Protein AF-A0A941QR86-F1 (afdb_monomer)

Foldseek 3Di:
DPPPPVVVVVVVVVVVVVVPPDDPVCPPADPVNVVVVVVVVVVVVVVVVVLVVQCVVCLQVLPVVSNVVSAQPVAPDPVLVVVSVVVNVLDDPDGFPDKDWWFWDWDFDDAPPDPTWTWTWTWIWGHHDPQGTWIWTWTATPVRDIDTDTDSPDVLQLVQLDDDDPVPDDPLVVVLVVLQVVQLVLLVVLVVCLVVFPDDPVVSVVLNCLQQWFPFKWKAFRRVRDIDTPPQDWDQGPNDIDGDHTDRDGSQWDWDARTPRGHIIIMGGHRVSSVVSVVCVVVCVPPRPCPDPPPPPPPPDDDDD

pLDDT: mean 73.36, std 18.79, range [30.12, 97.19]

Nearest PDB structures (foldseek):
  6kac-assembly1_p  TM=3.544E-01  e=4.584E+00  Chlamydomonas reinhardtii

Mean predicted aligned error: 12.85 Å

Radius of gyration: 28.39 Å; Cα contacts (8 Å, |Δi|>4): 400; chains: 1; bounding box: 83×49×78 Å

Sequence (305 aa):
MRFQAFFVISLAVLLSACSAKLNPYERGLTTEQIEIRAQARFEDHHRERDFVQGVLGSVRAQDRETLIRFLAPSLVSPTIQRDFDTFFSNFPSRAPETIDIVGYQTNLEQQSGRADRLTLQVEYVFNYEGYGPVYLTMTGVADGAASLRAINLNSSLLDAAQWQPQSQLGTTRQIVRGLAIASPLLLLIALAVWVSRARQLRRRLIWLVVILATSPTFAFNWASRDFNILAPTLESIDGVWHFDLVQWVPFGLQLAKSGDYAPWIITIGLPLGALWFLIKLASGSIELRTTPLALPAANADETAD

Secondary structure (DSSP, 8-state):
--SSHHHHHHHHHHHHHHTT---TTSTT--HHHHHHHHHHHHHHHHHHHHHHHHHHHHHHTT-HHHHHHHS-GGG--HHHHHHHHHHHHTS-SSPPSEEEEEEEEEEEE--TTS--EEEEEEEEEEEETTTEEEEEEEEE-TTT--EEEEE---THHHHHHS---GGG--HHHHHHHHHHHHHHHHHHHHHHHHHHH---HHHHHHHHHHHH---SEEEEETTT--EEEEESEEEEETTEEEEE-----GGGEEEE-SSTTSPPEEEEE--HHHHHHHHHHHTT-S-------------------

Solvent-accessible surface area (backbone atoms only — not comparable to full-atom values): 17396 Å² total; per-residue (Å²): 145,82,75,68,69,67,60,56,55,54,50,52,52,49,50,58,54,62,75,65,63,66,58,88,83,53,82,79,56,51,74,66,55,52,48,51,51,51,48,49,49,56,55,43,53,54,54,48,50,52,50,50,52,51,45,50,51,20,61,74,67,65,34,59,70,61,42,55,71,75,40,40,75,89,50,77,38,80,62,53,53,52,49,47,55,57,48,56,71,72,50,71,95,63,82,60,80,47,79,45,83,44,35,73,48,76,45,76,45,78,46,91,97,53,74,62,35,40,31,42,34,44,33,35,34,37,35,34,98,92,70,42,46,38,36,42,38,40,34,37,28,62,89,42,54,48,50,79,46,71,46,79,43,57,59,64,54,58,60,35,30,44,92,68,60,77,94,74,50,54,71,69,58,50,51,53,52,49,46,55,52,49,23,32,50,46,38,51,52,37,48,53,53,45,68,76,48,61,83,56,70,75,64,44,53,55,51,48,52,37,33,66,40,16,42,52,22,35,38,33,35,58,46,84,64,47,77,44,77,68,13,66,41,79,48,73,59,96,86,43,80,46,74,42,60,67,53,93,35,68,62,16,43,43,81,45,60,85,33,87,72,42,42,40,33,44,32,36,15,38,37,48,32,14,53,49,50,50,50,39,45,75,69,54,76,52,79,63,79,75,69,70,82,75,68,73,73,73,78,86,77,87,85,88,128

Structure (mmCIF, N/CA/C/O backbone):
data_AF-A0A941QR86-F1
#
_entry.id   AF-A0A941QR86-F1
#
loop_
_atom_site.group_PDB
_atom_site.id
_atom_site.type_symbol
_atom_site.label_atom_id
_atom_site.label_alt_id
_atom_site.label_comp_id
_atom_site.label_asym_id
_atom_site.label_entity_id
_atom_site.label_seq_id
_atom_site.pdbx_PDB_ins_code
_atom_site.Cartn_x
_atom_site.Cartn_y
_atom_site.Cartn_z
_atom_site.occupancy
_atom_site.B_iso_or_equiv
_atom_site.auth_seq_id
_atom_site.auth_comp_id
_atom_site.auth_asym_id
_atom_site.auth_atom_id
_atom_site.pdbx_PDB_model_num
ATOM 1 N N . MET A 1 1 ? -42.259 -11.291 13.361 1.00 39.84 1 MET A N 1
ATOM 2 C CA . MET A 1 1 ? -41.747 -11.299 11.969 1.00 39.84 1 MET A CA 1
ATOM 3 C C . MET A 1 1 ? -41.967 -9.939 11.284 1.00 39.84 1 MET A C 1
ATOM 5 O O . MET A 1 1 ? -42.867 -9.816 10.470 1.00 39.84 1 MET A O 1
ATOM 9 N N . ARG A 1 2 ? -41.196 -8.889 11.624 1.00 34.16 2 ARG A N 1
ATOM 10 C CA . ARG A 1 2 ? -41.260 -7.557 10.960 1.00 34.16 2 ARG A CA 1
ATOM 11 C C . ARG A 1 2 ? -39.908 -6.807 10.936 1.00 34.16 2 ARG A C 1
ATOM 13 O O . ARG A 1 2 ? -39.882 -5.588 10.863 1.00 34.16 2 ARG A O 1
ATOM 20 N N . PHE A 1 3 ? -38.780 -7.523 10.987 1.00 30.12 3 PHE A N 1
ATOM 21 C CA . PHE A 1 3 ? -37.436 -6.911 11.001 1.00 30.12 3 PHE A CA 1
ATOM 22 C C . PHE A 1 3 ? -36.609 -7.128 9.720 1.00 30.12 3 PHE A C 1
ATOM 24 O O . PHE A 1 3 ? -35.540 -6.545 9.593 1.00 30.12 3 PHE A O 1
ATOM 31 N N . GLN A 1 4 ? -37.105 -7.892 8.737 1.00 31.67 4 GLN A N 1
ATOM 32 C CA . GLN A 1 4 ? -36.390 -8.115 7.467 1.00 31.67 4 GLN A CA 1
ATOM 33 C C . GLN A 1 4 ? -36.736 -7.111 6.352 1.00 31.67 4 GLN A C 1
ATOM 35 O O . GLN A 1 4 ? -35.971 -6.978 5.404 1.00 31.67 4 GLN A O 1
ATOM 40 N N . ALA A 1 5 ? -37.822 -6.339 6.472 1.00 31.34 5 ALA A N 1
ATOM 41 C CA . ALA A 1 5 ? -38.238 -5.413 5.410 1.00 31.34 5 ALA A CA 1
ATOM 42 C C . ALA A 1 5 ? -37.437 -4.092 5.373 1.00 31.34 5 ALA A C 1
ATOM 44 O O . ALA A 1 5 ? -37.292 -3.496 4.311 1.00 31.34 5 ALA A O 1
ATOM 45 N N . PHE A 1 6 ? -36.858 -3.648 6.496 1.00 32.03 6 PHE A N 1
ATOM 46 C CA . PHE A 1 6 ? -36.092 -2.390 6.539 1.00 32.03 6 PHE A CA 1
ATOM 47 C C . PHE A 1 6 ? -34.655 -2.516 6.011 1.00 32.03 6 PHE A C 1
ATOM 49 O O . PHE A 1 6 ? -34.072 -1.521 5.588 1.00 32.03 6 PHE A O 1
ATOM 56 N N . PHE A 1 7 ? -34.083 -3.723 5.987 1.00 32.53 7 PHE A N 1
ATOM 57 C CA . PHE A 1 7 ? -32.700 -3.919 5.536 1.00 32.53 7 PHE A CA 1
ATOM 58 C C . PHE A 1 7 ? -32.586 -4.022 4.005 1.00 32.53 7 PHE A C 1
ATOM 60 O O . PHE A 1 7 ? -31.595 -3.585 3.427 1.00 32.53 7 PHE A O 1
ATOM 67 N N . VAL A 1 8 ? -33.631 -4.519 3.333 1.00 33.09 8 VAL A N 1
ATOM 68 C CA . VAL A 1 8 ? -33.650 -4.677 1.868 1.00 33.09 8 VAL A CA 1
ATOM 69 C C . VAL A 1 8 ? -33.905 -3.343 1.153 1.00 33.09 8 VAL A C 1
ATOM 71 O O . VAL A 1 8 ? -33.313 -3.086 0.108 1.00 33.09 8 VAL A O 1
ATOM 74 N N . ILE A 1 9 ? -34.694 -2.440 1.748 1.00 34.75 9 ILE A N 1
ATOM 75 C CA . ILE A 1 9 ? -34.964 -1.117 1.158 1.00 34.75 9 ILE A CA 1
ATOM 76 C C . ILE A 1 9 ? -33.735 -0.196 1.273 1.00 34.75 9 ILE A C 1
ATOM 78 O O . ILE A 1 9 ? -33.413 0.509 0.320 1.00 34.75 9 ILE A O 1
ATOM 82 N N . SER A 1 10 ? -32.967 -0.265 2.367 1.00 36.28 10 SER A N 1
ATOM 83 C CA . SER A 1 10 ? -31.721 0.511 2.496 1.00 36.28 10 SER A CA 1
ATOM 84 C C . SER A 1 10 ? -30.604 0.022 1.568 1.00 36.28 10 SER A C 1
ATOM 86 O O . SER A 1 10 ? -29.832 0.844 1.082 1.00 36.28 10 SER A O 1
ATOM 88 N N . LEU A 1 11 ? -30.530 -1.280 1.261 1.00 31.64 11 LEU A N 1
ATOM 89 C CA . LEU A 1 11 ? -29.524 -1.814 0.336 1.00 31.64 11 LEU A CA 1
ATOM 90 C C . LEU A 1 11 ? -29.866 -1.509 -1.133 1.00 31.64 11 LEU A C 1
ATOM 92 O O . LEU A 1 11 ? -28.967 -1.207 -1.911 1.00 31.64 11 LEU A O 1
ATOM 96 N N . ALA A 1 12 ? -31.153 -1.492 -1.499 1.00 33.09 12 ALA A N 1
ATOM 97 C CA . ALA A 1 12 ? -31.599 -1.076 -2.830 1.00 33.09 12 ALA A CA 1
ATOM 98 C C . ALA A 1 12 ? -31.405 0.435 -3.069 1.00 33.09 12 ALA A C 1
ATOM 100 O O . ALA A 1 12 ? -31.008 0.835 -4.161 1.00 33.09 12 ALA A O 1
ATOM 101 N N . VAL A 1 13 ? -31.587 1.277 -2.042 1.00 39.38 13 VAL A N 1
ATOM 102 C CA . VAL A 1 13 ? -31.279 2.718 -2.120 1.00 39.38 13 VAL A CA 1
ATOM 103 C C . VAL A 1 13 ? -29.763 2.970 -2.148 1.00 39.38 13 VAL A C 1
ATOM 105 O O . VAL A 1 13 ? -29.315 3.853 -2.874 1.00 39.38 13 VAL A O 1
ATOM 108 N N . LEU A 1 14 ? -28.948 2.160 -1.457 1.00 34.47 14 LEU A N 1
ATOM 109 C CA . LEU A 1 14 ? -27.481 2.236 -1.550 1.00 34.47 14 LEU A CA 1
ATOM 110 C C . LEU A 1 14 ? -26.929 1.727 -2.892 1.00 34.47 14 LEU A C 1
ATOM 112 O O . LEU A 1 14 ? -25.985 2.317 -3.410 1.00 34.47 14 LEU A O 1
ATOM 116 N N . LEU A 1 15 ? -27.525 0.692 -3.490 1.00 33.28 15 LEU A N 1
ATOM 117 C CA . LEU A 1 15 ? -27.135 0.193 -4.815 1.00 33.28 15 LEU A CA 1
ATOM 118 C C . LEU A 1 15 ? -27.627 1.118 -5.941 1.00 33.28 15 LEU A C 1
ATOM 120 O O . LEU A 1 15 ? -26.880 1.377 -6.882 1.00 33.28 15 LEU A O 1
ATOM 124 N N . SER A 1 16 ? -28.807 1.731 -5.792 1.00 31.23 16 SER A N 1
ATOM 125 C CA . SER A 1 16 ? -29.275 2.789 -6.698 1.00 31.23 16 SER A CA 1
ATOM 126 C C . SER A 1 16 ? -28.465 4.088 -6.558 1.00 31.23 16 SER A C 1
ATOM 128 O O . SER A 1 16 ? -28.351 4.832 -7.528 1.00 31.23 16 SER A O 1
ATOM 130 N N . ALA A 1 17 ? -27.858 4.351 -5.393 1.00 34.03 17 ALA A N 1
ATOM 131 C CA . ALA A 1 17 ? -26.937 5.473 -5.185 1.00 34.03 17 ALA A CA 1
ATOM 132 C C . ALA A 1 17 ? -25.486 5.167 -5.614 1.00 34.03 17 ALA A C 1
ATOM 134 O O . ALA A 1 17 ? -24.740 6.094 -5.930 1.00 34.03 17 ALA A O 1
ATOM 135 N N . CYS A 1 18 ? -25.079 3.892 -5.673 1.00 31.17 18 CYS A N 1
ATOM 136 C CA . CYS A 1 18 ? -23.775 3.475 -6.209 1.00 31.17 18 CYS A CA 1
ATOM 137 C C . CYS A 1 18 ? -23.758 3.388 -7.742 1.00 31.17 18 CYS A C 1
ATOM 139 O O . CYS A 1 18 ? -22.723 3.648 -8.345 1.00 31.17 18 CYS A O 1
ATOM 141 N N . SER A 1 19 ? -24.902 3.139 -8.387 1.00 32.00 19 SER A N 1
ATOM 142 C CA . SER A 1 19 ? -25.038 3.218 -9.851 1.00 32.00 19 SER A CA 1
ATOM 143 C C . SER A 1 19 ? -25.048 4.659 -10.398 1.00 32.00 19 SER A C 1
ATOM 145 O O . SER A 1 19 ? -25.066 4.847 -11.611 1.00 32.00 19 SER A O 1
ATOM 147 N N . ALA A 1 20 ? -25.049 5.680 -9.531 1.00 34.25 20 ALA A N 1
ATOM 148 C CA . ALA A 1 20 ? -25.223 7.087 -9.910 1.00 34.25 20 ALA A CA 1
ATOM 149 C C . ALA A 1 20 ? -24.039 7.999 -9.533 1.00 34.25 20 ALA A C 1
ATOM 151 O O . ALA A 1 20 ? -24.167 9.224 -9.541 1.00 34.25 20 ALA A O 1
ATOM 152 N N . LYS A 1 21 ? -22.867 7.430 -9.230 1.00 37.59 21 LYS A N 1
ATOM 153 C CA . LYS A 1 21 ? -21.614 8.195 -9.137 1.00 37.59 21 LYS A CA 1
ATOM 154 C C . LYS A 1 21 ? -20.701 7.880 -10.316 1.00 37.59 21 LYS A C 1
ATOM 156 O O . LYS A 1 21 ? -19.573 7.436 -10.142 1.00 37.59 21 LYS A O 1
ATOM 161 N N . LEU A 1 22 ? -21.191 8.187 -11.517 1.00 41.22 22 LEU A N 1
ATOM 162 C CA . LEU A 1 22 ? -20.292 8.668 -12.563 1.00 41.22 22 LEU A CA 1
ATOM 163 C C . LEU A 1 22 ? -19.537 9.875 -11.991 1.00 41.22 22 LEU A C 1
ATOM 165 O O . LEU A 1 22 ? -20.114 10.692 -11.256 1.00 41.22 22 LEU A O 1
ATOM 169 N N . ASN A 1 23 ? -18.238 9.928 -12.274 1.00 39.78 23 ASN A N 1
ATOM 170 C CA . ASN A 1 23 ? -17.343 11.003 -11.865 1.00 39.78 23 ASN A CA 1
ATOM 171 C C . ASN A 1 23 ? -18.044 12.354 -12.147 1.00 39.78 23 ASN A C 1
ATOM 173 O O . ASN A 1 23 ? -18.647 12.483 -13.212 1.00 39.78 23 ASN A O 1
ATOM 177 N N . PRO A 1 24 ? -18.067 13.353 -11.240 1.00 45.06 24 PRO A N 1
ATOM 178 C CA . PRO A 1 24 ? -18.761 14.628 -11.475 1.00 45.06 24 PRO A CA 1
ATOM 179 C C . PRO A 1 24 ? -18.409 15.329 -12.804 1.00 45.06 24 PRO A C 1
ATOM 181 O O . PRO A 1 24 ? -19.196 16.150 -13.266 1.00 45.06 24 PRO A O 1
ATOM 184 N N . TYR A 1 25 ? -17.305 14.951 -13.455 1.00 42.16 25 TYR A N 1
ATOM 185 C CA . TYR A 1 25 ? -16.919 15.379 -14.803 1.00 42.16 25 TYR A CA 1
ATOM 186 C C . TYR A 1 25 ? -17.667 14.702 -15.971 1.00 42.16 25 TYR A C 1
ATOM 188 O O . TYR A 1 25 ? -17.627 15.210 -17.086 1.00 42.16 25 TYR A O 1
ATOM 196 N N . GLU A 1 26 ? -18.371 13.588 -15.760 1.00 40.22 26 GLU A N 1
ATOM 197 C CA . GLU A 1 26 ? -19.068 12.842 -16.825 1.00 40.22 26 GLU A CA 1
ATOM 198 C C . GLU A 1 26 ? -20.548 13.223 -16.972 1.00 40.22 26 GLU A C 1
ATOM 200 O O . GLU A 1 26 ? -21.198 12.811 -17.928 1.00 40.22 26 GLU A O 1
ATOM 205 N N . ARG A 1 27 ? -21.089 14.078 -16.089 1.00 47.47 27 ARG A N 1
ATOM 206 C CA . ARG A 1 27 ? -22.495 14.534 -16.160 1.00 47.47 27 ARG A CA 1
ATOM 207 C C . ARG A 1 27 ? -22.815 15.449 -17.349 1.00 47.47 27 ARG A C 1
ATOM 209 O O . ARG A 1 27 ? -23.975 15.807 -17.523 1.00 47.47 27 ARG A O 1
ATOM 216 N N . GLY A 1 28 ? -21.814 15.838 -18.137 1.00 46.62 28 GLY A N 1
ATOM 217 C CA . GLY A 1 28 ? -21.984 16.635 -19.354 1.00 46.62 28 GLY A CA 1
ATOM 218 C C . GLY A 1 28 ? -21.765 15.863 -20.654 1.00 46.62 28 GLY A C 1
ATOM 219 O O . GLY A 1 28 ? -21.889 16.463 -21.716 1.00 46.62 28 GLY A O 1
ATOM 220 N N . LEU A 1 29 ? -21.414 14.573 -20.590 1.00 38.66 29 LEU A N 1
ATOM 221 C CA . LEU A 1 29 ? -21.139 13.786 -21.789 1.00 38.66 29 LEU A CA 1
ATOM 222 C C . LEU A 1 29 ? -22.438 13.174 -22.314 1.00 38.66 29 LEU A C 1
ATOM 224 O O . LEU A 1 29 ? -23.180 12.535 -21.565 1.00 38.66 29 LEU A O 1
ATOM 228 N N . THR A 1 30 ? -22.726 13.370 -23.599 1.00 67.81 30 THR A N 1
ATOM 229 C CA . THR A 1 30 ? -23.854 12.689 -24.247 1.00 67.81 30 THR A CA 1
ATOM 230 C C . THR A 1 30 ? -23.591 11.181 -24.280 1.00 67.81 30 THR A C 1
ATOM 232 O O . THR A 1 30 ? -22.441 10.742 -24.264 1.00 67.81 30 THR A O 1
ATOM 235 N N . THR A 1 31 ? -24.644 10.361 -24.337 1.00 50.66 31 THR A N 1
ATOM 236 C CA . THR A 1 31 ? -24.521 8.894 -24.464 1.00 50.66 31 THR A CA 1
ATOM 237 C C . THR A 1 31 ? -23.599 8.499 -25.626 1.00 50.66 31 THR A C 1
ATOM 239 O O . THR A 1 31 ? -22.798 7.583 -25.486 1.00 50.66 31 THR A O 1
ATOM 242 N N . GLU A 1 32 ? -23.619 9.281 -26.706 1.00 42.41 32 GLU A N 1
ATOM 243 C CA . GLU A 1 32 ? -22.727 9.166 -27.862 1.00 42.41 32 GLU A CA 1
ATOM 244 C C . GLU A 1 32 ? -21.247 9.421 -27.512 1.00 42.41 32 GLU A C 1
ATOM 246 O O . GLU A 1 32 ? -20.371 8.694 -27.959 1.00 42.41 32 GLU A O 1
ATOM 251 N N . GLN A 1 33 ? -20.927 10.389 -26.648 1.00 41.97 33 GLN A N 1
ATOM 252 C CA . GLN A 1 33 ? -19.549 10.629 -26.192 1.00 41.97 33 GLN A CA 1
ATOM 253 C C . GLN A 1 33 ? -19.049 9.558 -25.213 1.00 41.97 33 GLN A C 1
ATOM 255 O O . GLN A 1 33 ? -17.849 9.278 -25.166 1.00 41.97 33 GLN A O 1
ATOM 260 N N . ILE A 1 34 ? -19.954 8.957 -24.434 1.00 45.19 34 ILE A N 1
ATOM 261 C CA . ILE A 1 34 ? -19.642 7.811 -23.571 1.00 45.19 34 ILE A CA 1
ATOM 262 C C . ILE A 1 34 ? -19.370 6.572 -24.433 1.00 45.19 34 ILE A C 1
ATOM 264 O O . ILE A 1 34 ? -18.381 5.884 -24.186 1.00 45.19 34 ILE A O 1
ATOM 268 N N . GLU A 1 35 ? -20.170 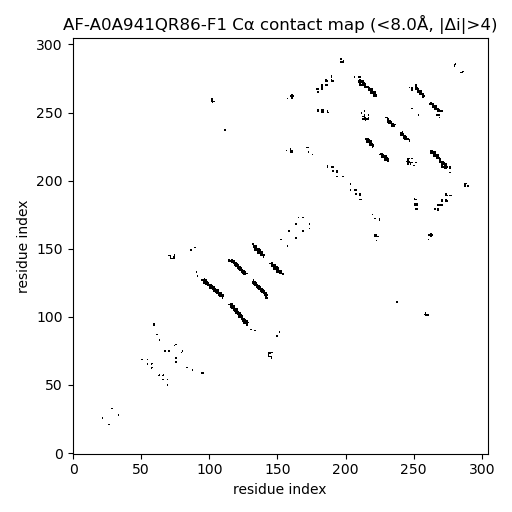6.327 -25.476 1.00 42.19 35 GLU A N 1
ATOM 269 C CA . GLU A 1 35 ? -19.925 5.259 -26.454 1.00 42.19 35 GLU A CA 1
ATOM 270 C C . GLU A 1 35 ? -18.641 5.490 -27.250 1.00 42.19 35 GLU A C 1
ATOM 272 O O . GLU A 1 35 ? -17.835 4.573 -27.321 1.00 42.19 35 GLU A O 1
ATOM 277 N N . ILE A 1 36 ? -18.364 6.706 -27.733 1.00 40.84 36 ILE A N 1
ATOM 278 C CA . ILE A 1 36 ? -17.104 7.036 -28.422 1.00 40.84 36 ILE A CA 1
ATOM 279 C C . ILE A 1 36 ? -15.900 6.844 -27.494 1.00 40.84 36 ILE A C 1
ATOM 281 O O . ILE A 1 36 ? -14.877 6.331 -27.933 1.00 40.84 36 ILE A O 1
ATOM 285 N N . ARG A 1 37 ? -15.989 7.186 -26.199 1.00 45.94 37 ARG A N 1
ATOM 286 C CA . ARG A 1 37 ? -14.909 6.901 -25.231 1.00 45.94 37 ARG A CA 1
ATOM 287 C C . ARG A 1 37 ? -14.776 5.418 -24.904 1.00 45.94 37 ARG A C 1
ATOM 289 O O . ARG A 1 37 ? -13.661 4.956 -24.677 1.00 45.94 37 ARG A O 1
ATOM 296 N N . ALA A 1 38 ? -15.879 4.678 -24.851 1.00 38.09 38 ALA A N 1
ATOM 297 C CA . ALA A 1 38 ? -15.862 3.238 -24.622 1.00 38.09 38 ALA A CA 1
ATOM 298 C C . ALA A 1 38 ? -15.323 2.482 -25.848 1.00 38.09 38 ALA A C 1
ATOM 300 O O . ALA A 1 38 ? -14.510 1.579 -25.679 1.00 38.09 38 ALA A O 1
ATOM 301 N N . GLN A 1 39 ? -15.694 2.888 -27.066 1.00 38.34 39 GLN A N 1
ATOM 302 C CA . GLN A 1 39 ? -15.144 2.387 -28.328 1.00 38.34 39 GLN A CA 1
ATOM 303 C C . GLN A 1 39 ? -13.688 2.800 -28.515 1.00 38.34 39 GLN A C 1
ATOM 305 O O . GLN A 1 39 ? -12.893 1.943 -28.870 1.00 38.34 39 GLN A O 1
ATOM 310 N N . ALA A 1 40 ? -13.307 4.041 -28.195 1.00 44.66 40 ALA A N 1
ATOM 311 C CA . ALA A 1 40 ? -11.907 4.461 -28.188 1.00 44.66 40 ALA A CA 1
ATOM 312 C C . ALA A 1 40 ? -11.093 3.623 -27.195 1.00 44.66 40 ALA A C 1
ATOM 314 O O . ALA A 1 40 ? -10.039 3.127 -27.561 1.00 44.66 40 ALA A O 1
ATOM 315 N N . ARG A 1 41 ? -11.622 3.345 -25.990 1.00 49.66 41 ARG A N 1
ATOM 316 C CA . ARG A 1 41 ? -10.996 2.384 -25.068 1.00 49.66 41 ARG A CA 1
ATOM 317 C C . ARG A 1 41 ? -10.887 0.995 -25.693 1.00 49.66 41 ARG A C 1
ATOM 319 O O . ARG A 1 41 ? -9.808 0.429 -25.651 1.00 49.66 41 ARG A O 1
ATOM 326 N N . PHE A 1 42 ? -11.950 0.432 -26.265 1.00 37.75 42 PHE A N 1
ATOM 327 C CA . PHE A 1 42 ? -11.916 -0.924 -26.834 1.00 37.75 42 PHE A CA 1
ATOM 328 C C . PHE A 1 42 ? -10.997 -1.053 -28.066 1.00 37.75 42 PHE A C 1
ATOM 330 O O . PHE A 1 42 ? -10.276 -2.045 -28.173 1.00 37.75 42 PHE A O 1
ATOM 337 N N . GLU A 1 43 ? -10.975 -0.066 -28.966 1.00 53.06 43 GLU A N 1
ATOM 338 C CA . GLU A 1 43 ? -10.016 0.008 -30.078 1.00 53.06 43 GLU A CA 1
ATOM 339 C C . GLU A 1 43 ? -8.583 0.204 -29.570 1.00 53.06 43 GLU A C 1
ATOM 341 O O . GLU A 1 43 ? -7.656 -0.427 -30.088 1.00 53.06 43 GLU A O 1
ATOM 346 N N . ASP A 1 44 ? -8.404 0.996 -28.510 1.00 60.28 44 ASP A N 1
ATOM 347 C CA . ASP A 1 44 ? -7.112 1.157 -27.851 1.00 60.28 44 ASP A CA 1
ATOM 348 C C . ASP A 1 44 ? -6.631 -0.157 -27.234 1.00 60.28 44 ASP A C 1
ATOM 350 O O . ASP A 1 44 ? -5.453 -0.449 -27.354 1.00 60.28 44 ASP A O 1
ATOM 354 N N . HIS A 1 45 ? -7.495 -1.019 -26.681 1.00 61.66 45 HIS A N 1
ATOM 355 C CA . HIS A 1 45 ? -7.044 -2.285 -26.073 1.00 61.66 45 HIS A CA 1
ATOM 356 C C . HIS A 1 45 ? -6.424 -3.252 -27.096 1.00 61.66 45 HIS A C 1
ATOM 358 O O . HIS A 1 45 ? -5.493 -3.990 -26.767 1.00 61.66 45 HIS A O 1
ATOM 364 N N . HIS A 1 46 ? -6.921 -3.274 -28.339 1.00 67.31 46 HIS A N 1
ATOM 365 C CA . HIS A 1 46 ? -6.313 -4.077 -29.406 1.00 67.31 46 HIS A CA 1
ATOM 366 C C . HIS A 1 46 ? -4.973 -3.491 -29.850 1.00 67.31 46 HIS A C 1
ATOM 368 O O . HIS A 1 46 ? -3.983 -4.216 -29.909 1.00 67.31 46 HIS A O 1
ATOM 374 N N . ARG A 1 47 ? -4.916 -2.172 -30.070 1.00 69.06 47 ARG A N 1
ATOM 375 C CA . ARG A 1 47 ? -3.667 -1.474 -30.413 1.00 69.06 47 ARG A CA 1
ATOM 376 C C . ARG A 1 47 ? -2.620 -1.594 -29.316 1.00 69.06 47 ARG A C 1
ATOM 378 O O . ARG A 1 47 ? -1.441 -1.756 -29.604 1.00 69.06 47 ARG A O 1
ATOM 385 N N . GLU A 1 48 ? -3.055 -1.538 -28.068 1.00 65.12 48 GLU A N 1
ATOM 386 C CA . GLU A 1 48 ? -2.225 -1.676 -26.883 1.00 65.12 48 GLU A CA 1
ATOM 387 C C . GLU A 1 48 ? -1.679 -3.093 -26.766 1.00 65.12 48 GLU A C 1
ATOM 389 O O . GLU A 1 48 ? -0.484 -3.265 -26.551 1.00 65.12 48 GLU A O 1
ATOM 394 N N . ARG A 1 49 ? -2.517 -4.115 -26.983 1.00 70.06 49 ARG A N 1
ATOM 395 C CA . ARG A 1 49 ? -2.064 -5.508 -27.037 1.00 70.06 49 ARG A CA 1
ATOM 396 C C . ARG A 1 49 ? -1.037 -5.718 -28.147 1.00 70.06 49 ARG A C 1
ATOM 398 O O . ARG A 1 49 ? -0.015 -6.346 -27.890 1.00 70.06 49 ARG A O 1
ATOM 405 N N . ASP A 1 50 ? -1.288 -5.202 -29.345 1.00 77.38 50 ASP A N 1
ATOM 406 C CA . ASP A 1 50 ? -0.376 -5.342 -30.484 1.00 77.38 50 ASP A CA 1
ATOM 407 C C . ASP A 1 50 ? 0.940 -4.590 -30.236 1.00 77.38 50 ASP A C 1
ATOM 409 O O . ASP A 1 50 ? 2.019 -5.116 -30.509 1.00 77.38 50 ASP A O 1
ATOM 413 N N . PHE A 1 51 ? 0.872 -3.396 -29.637 1.00 75.31 51 PHE A N 1
ATOM 414 C CA . PHE A 1 51 ? 2.036 -2.635 -29.180 1.00 75.31 51 PHE A CA 1
ATOM 415 C C . PHE A 1 51 ? 2.851 -3.433 -28.157 1.00 75.31 51 PHE A C 1
ATOM 417 O O . PHE A 1 51 ? 4.052 -3.628 -28.331 1.00 75.31 51 PHE A O 1
ATOM 424 N N . VAL A 1 52 ? 2.188 -3.955 -27.126 1.00 73.69 52 VAL A N 1
ATOM 425 C CA . VAL A 1 52 ? 2.774 -4.805 -26.085 1.00 73.69 52 VAL A CA 1
ATOM 426 C C . VAL A 1 52 ? 3.462 -6.024 -26.695 1.00 73.69 52 VAL A C 1
ATOM 428 O O . VAL A 1 52 ? 4.623 -6.295 -26.391 1.00 73.69 52 VAL A O 1
ATOM 431 N N . GLN A 1 53 ? 2.777 -6.746 -27.581 1.00 81.12 53 GLN A N 1
ATOM 432 C CA . GLN A 1 53 ? 3.323 -7.927 -28.244 1.00 81.12 53 GLN A CA 1
ATOM 433 C C . GLN A 1 53 ? 4.502 -7.575 -29.152 1.00 81.12 53 GLN A C 1
ATOM 435 O O . GLN A 1 53 ? 5.493 -8.305 -29.172 1.00 81.12 53 GLN A O 1
ATOM 440 N N . GLY A 1 54 ? 4.434 -6.445 -29.857 1.00 83.25 54 GLY A N 1
ATOM 441 C CA . GLY A 1 54 ? 5.519 -5.937 -30.689 1.00 83.25 54 GLY A CA 1
ATOM 442 C C . GLY A 1 54 ? 6.762 -5.586 -29.874 1.00 83.25 54 GLY A C 1
ATOM 443 O O . GLY A 1 54 ? 7.873 -5.998 -30.225 1.00 83.25 54 GLY A O 1
ATOM 444 N N . VAL A 1 55 ? 6.587 -4.899 -28.744 1.00 81.50 55 VAL A N 1
ATOM 445 C CA . VAL A 1 55 ? 7.691 -4.585 -27.833 1.00 81.50 55 VAL A CA 1
ATOM 446 C C . VAL A 1 55 ? 8.278 -5.861 -27.240 1.00 81.50 55 VAL A C 1
ATOM 448 O O . VAL A 1 55 ? 9.490 -6.053 -27.301 1.00 81.50 55 VAL A O 1
ATOM 451 N N . LEU A 1 56 ? 7.446 -6.768 -26.726 1.00 81.06 56 LEU A N 1
ATOM 452 C CA . LEU A 1 56 ? 7.903 -8.049 -26.186 1.00 81.06 56 LEU A CA 1
ATOM 453 C C . LEU A 1 56 ? 8.667 -8.882 -27.215 1.00 81.06 56 LEU A C 1
ATOM 455 O O . LEU A 1 56 ? 9.719 -9.439 -26.899 1.00 81.06 56 LEU A O 1
ATOM 459 N N . GLY A 1 57 ? 8.156 -8.952 -28.444 1.00 86.00 57 GLY A N 1
ATOM 460 C CA . GLY A 1 57 ? 8.823 -9.620 -29.555 1.00 86.00 57 GLY A CA 1
ATOM 461 C C . GLY A 1 57 ? 10.197 -9.015 -29.833 1.00 86.00 57 GLY A C 1
ATOM 462 O O . GLY A 1 57 ? 11.169 -9.751 -29.984 1.00 86.00 57 GLY A O 1
ATOM 463 N N . SER A 1 58 ? 10.296 -7.685 -29.801 1.00 87.00 58 SER A N 1
ATOM 464 C CA . SER A 1 58 ? 11.551 -6.954 -30.008 1.00 87.00 58 SER A CA 1
ATOM 465 C C . SER A 1 58 ? 12.545 -7.173 -28.865 1.00 87.00 58 SER A C 1
ATOM 467 O O . SER A 1 58 ? 13.722 -7.414 -29.116 1.00 87.00 58 SER A O 1
ATOM 469 N N . VAL A 1 59 ? 12.083 -7.174 -27.608 1.00 84.00 59 VAL A N 1
ATOM 470 C CA . VAL A 1 59 ? 12.921 -7.494 -26.437 1.00 84.00 59 VAL A CA 1
ATOM 471 C C . VAL A 1 59 ? 13.455 -8.921 -26.544 1.00 84.00 59 VAL A C 1
ATOM 473 O O . VAL A 1 59 ? 14.648 -9.148 -26.360 1.00 84.00 59 VAL A O 1
ATOM 476 N N . ARG A 1 60 ? 12.593 -9.880 -26.904 1.00 83.00 60 ARG A N 1
ATOM 477 C CA . ARG A 1 60 ? 12.965 -11.289 -27.082 1.00 83.00 60 ARG A CA 1
ATOM 478 C C . ARG A 1 60 ? 13.977 -11.487 -28.207 1.00 83.00 60 ARG A C 1
ATOM 480 O O . ARG A 1 60 ? 14.888 -12.295 -28.062 1.00 83.00 60 ARG A O 1
ATOM 487 N N . ALA A 1 61 ? 13.803 -10.778 -29.318 1.00 89.00 61 ALA A N 1
ATOM 488 C CA . ALA A 1 61 ? 14.719 -10.818 -30.451 1.00 89.00 61 ALA A CA 1
ATOM 489 C C . ALA A 1 61 ? 16.016 -10.028 -30.202 1.00 89.00 61 ALA A C 1
ATOM 491 O O . ALA A 1 61 ? 16.903 -10.053 -31.050 1.00 89.00 61 ALA A O 1
ATOM 492 N N . GLN A 1 62 ? 16.114 -9.314 -29.072 1.00 86.88 62 GLN A N 1
ATOM 493 C CA . GLN A 1 62 ? 17.141 -8.301 -28.822 1.00 86.88 62 GLN A CA 1
ATOM 494 C C . GLN A 1 62 ? 17.234 -7.273 -29.971 1.00 86.88 62 GLN A C 1
ATOM 496 O O . GLN A 1 62 ? 18.288 -6.699 -30.244 1.00 86.88 62 GLN A O 1
ATOM 501 N N . ASP A 1 63 ? 16.105 -7.029 -30.646 1.00 91.19 63 ASP A N 1
ATOM 502 C CA . ASP A 1 63 ? 15.991 -6.113 -31.774 1.00 91.19 63 ASP A CA 1
ATOM 503 C C . ASP A 1 63 ? 15.807 -4.687 -31.258 1.00 91.19 63 ASP A C 1
ATOM 505 O O . ASP A 1 63 ? 14.703 -4.160 -31.076 1.00 91.19 63 ASP A O 1
ATOM 509 N N . ARG A 1 64 ? 16.953 -4.066 -30.991 1.00 89.06 64 ARG A N 1
ATOM 510 C CA . ARG A 1 64 ? 17.050 -2.685 -30.533 1.00 89.06 64 ARG A CA 1
ATOM 511 C C . ARG A 1 64 ? 16.409 -1.704 -31.507 1.00 89.06 64 ARG A C 1
ATOM 513 O O . ARG A 1 64 ? 15.811 -0.728 -31.061 1.00 89.06 64 ARG A O 1
ATOM 520 N N . GLU A 1 65 ? 16.567 -1.916 -32.810 1.00 90.88 65 GLU A N 1
ATOM 521 C CA . GLU A 1 65 ? 16.081 -0.962 -33.803 1.00 90.88 65 GLU A CA 1
ATOM 522 C C . GLU A 1 65 ? 14.555 -0.903 -33.770 1.00 90.88 65 GLU A C 1
ATOM 524 O O . GLU A 1 65 ? 13.977 0.184 -33.711 1.00 90.88 65 GLU A O 1
ATOM 529 N N . THR A 1 66 ? 13.906 -2.065 -33.703 1.00 88.94 66 THR A N 1
ATOM 530 C CA . THR A 1 66 ? 12.449 -2.144 -33.588 1.00 88.94 66 THR A CA 1
ATOM 531 C C . THR A 1 66 ? 11.954 -1.584 -32.249 1.00 88.94 66 THR A C 1
ATOM 533 O O . THR A 1 66 ? 10.982 -0.832 -32.227 1.00 88.94 66 THR A O 1
ATOM 536 N N . LEU A 1 67 ? 12.664 -1.824 -31.141 1.00 84.06 67 LEU A N 1
ATOM 537 C CA . LEU A 1 67 ? 12.352 -1.209 -29.841 1.00 84.06 67 LEU A CA 1
ATOM 538 C C . LEU A 1 67 ? 12.425 0.317 -29.851 1.00 84.06 67 LEU A C 1
ATOM 540 O O . LEU A 1 67 ? 11.553 0.975 -29.289 1.00 84.06 67 LEU A O 1
ATOM 544 N N . ILE A 1 68 ? 13.433 0.888 -30.513 1.00 84.12 68 ILE A N 1
ATOM 545 C CA . ILE A 1 68 ? 13.566 2.342 -30.656 1.00 84.12 68 ILE A CA 1
ATOM 546 C C . ILE A 1 68 ? 12.382 2.924 -31.436 1.00 84.12 68 ILE A C 1
ATOM 548 O O . ILE A 1 68 ? 11.932 4.017 -31.108 1.00 84.12 68 ILE A O 1
ATOM 552 N N . ARG A 1 69 ? 11.829 2.196 -32.416 1.00 86.12 69 ARG A N 1
ATOM 553 C CA . ARG A 1 69 ? 10.636 2.635 -33.166 1.00 86.12 69 ARG A CA 1
ATOM 554 C C . ARG A 1 69 ? 9.367 2.673 -32.313 1.00 86.12 69 ARG A C 1
ATOM 556 O O . ARG A 1 69 ? 8.450 3.416 -32.649 1.00 86.12 69 ARG A O 1
ATOM 563 N N . PHE A 1 70 ? 9.314 1.908 -31.221 1.00 77.06 70 PHE A N 1
ATOM 564 C CA . PHE A 1 70 ? 8.227 1.984 -30.240 1.00 77.06 70 PHE A CA 1
ATOM 565 C C . PHE A 1 70 ? 8.386 3.150 -29.254 1.00 77.06 70 PHE A C 1
ATOM 567 O O . PHE A 1 70 ? 7.431 3.484 -28.552 1.00 77.06 70 PHE A O 1
ATOM 574 N N . LEU A 1 71 ? 9.564 3.779 -29.189 1.00 73.44 71 LEU A N 1
ATOM 575 C CA . LEU A 1 71 ? 9.782 4.977 -28.384 1.00 73.44 71 LEU A CA 1
ATOM 576 C C . LEU A 1 71 ? 9.383 6.234 -29.157 1.00 73.44 71 LEU A C 1
ATOM 578 O O . LEU A 1 71 ? 9.534 6.330 -30.374 1.00 73.44 71 LEU A O 1
ATOM 582 N N . ALA A 1 72 ? 8.927 7.248 -28.426 1.00 68.56 72 ALA A N 1
ATOM 583 C CA . ALA A 1 72 ? 8.714 8.560 -29.013 1.00 68.56 72 ALA A CA 1
ATOM 584 C C . ALA A 1 72 ? 10.061 9.169 -29.476 1.00 68.56 72 ALA A C 1
ATOM 586 O O . ALA A 1 72 ? 11.063 9.047 -28.761 1.00 68.56 72 ALA A O 1
ATOM 587 N N . PRO A 1 73 ? 10.113 9.869 -30.628 1.00 75.06 73 PRO A N 1
ATOM 588 C CA . PRO A 1 73 ? 11.366 10.386 -31.193 1.00 75.06 73 PRO A CA 1
ATOM 589 C C . PRO A 1 73 ? 12.174 11.290 -30.250 1.00 75.06 73 PRO A C 1
ATOM 591 O O . PRO A 1 73 ? 13.401 11.262 -30.266 1.00 75.06 73 PRO A O 1
ATOM 594 N N . SER A 1 74 ? 11.492 12.055 -29.394 1.00 64.81 74 SER A N 1
ATOM 595 C CA . SER A 1 74 ? 12.068 12.948 -28.373 1.00 64.81 74 SER A CA 1
ATOM 596 C C . SER A 1 74 ? 12.953 12.239 -27.344 1.00 64.81 74 SER A C 1
ATOM 598 O O . SER A 1 74 ? 13.734 12.887 -26.650 1.00 64.81 74 SER A O 1
ATOM 600 N N . LEU A 1 75 ? 12.843 10.919 -27.235 1.00 64.06 75 LEU A N 1
ATOM 601 C CA . LEU A 1 75 ? 13.567 10.105 -26.262 1.00 64.06 75 LEU A CA 1
ATOM 602 C C . LEU A 1 75 ? 14.728 9.348 -26.864 1.00 64.06 75 LEU A C 1
ATOM 604 O O . LEU A 1 75 ? 15.557 8.803 -26.136 1.00 64.06 75 LEU A O 1
ATOM 608 N N . VAL A 1 76 ? 14.816 9.308 -28.188 1.00 79.38 76 VAL A N 1
ATOM 609 C CA . VAL A 1 76 ? 15.927 8.657 -28.863 1.00 79.38 76 VAL A CA 1
ATOM 610 C C . VAL A 1 76 ? 17.162 9.527 -28.662 1.00 79.38 76 VAL A C 1
ATOM 612 O O . VAL A 1 76 ? 17.466 10.436 -29.426 1.00 79.38 76 VAL A O 1
ATOM 615 N N . SER A 1 77 ? 17.862 9.254 -27.568 1.00 79.56 77 SER A N 1
ATOM 616 C CA . SER A 1 77 ? 19.069 9.949 -27.152 1.00 79.56 77 SER A CA 1
ATOM 617 C C . SER A 1 77 ? 20.240 8.968 -27.089 1.00 79.56 77 SER A C 1
ATOM 619 O O . SER A 1 77 ? 20.036 7.772 -26.849 1.00 79.56 77 SER A O 1
ATOM 621 N N . PRO A 1 78 ? 21.490 9.448 -27.221 1.00 83.56 78 PRO A N 1
ATOM 622 C CA . PRO A 1 78 ? 22.676 8.618 -27.004 1.00 83.56 78 PRO A CA 1
ATOM 623 C C . PRO A 1 78 ? 22.737 7.981 -25.603 1.00 83.56 78 PRO A C 1
ATOM 625 O O . PRO A 1 78 ? 23.447 6.999 -25.391 1.00 83.56 78 PRO A O 1
ATOM 628 N N . THR A 1 79 ? 22.022 8.545 -24.623 1.00 75.38 79 THR A N 1
ATOM 629 C CA . THR A 1 79 ? 21.901 7.984 -23.270 1.00 75.38 79 THR A CA 1
ATOM 630 C C . THR A 1 79 ? 20.993 6.762 -23.267 1.00 75.38 79 THR A C 1
ATOM 632 O O . THR A 1 79 ? 21.460 5.687 -22.916 1.00 75.38 79 THR A O 1
ATOM 635 N N . ILE A 1 80 ? 19.762 6.887 -23.776 1.00 75.50 80 ILE A N 1
ATOM 636 C CA . ILE A 1 80 ? 18.821 5.757 -23.881 1.00 75.50 80 ILE A CA 1
ATOM 637 C C . ILE A 1 80 ? 19.405 4.628 -24.730 1.00 75.50 80 ILE A C 1
ATOM 639 O O . ILE A 1 80 ? 19.238 3.452 -24.425 1.00 75.50 80 ILE A O 1
ATOM 643 N N . GLN A 1 81 ? 20.163 4.978 -25.767 1.00 83.25 81 GLN A N 1
ATOM 644 C CA . GLN A 1 81 ? 20.926 4.011 -26.536 1.00 83.25 81 GLN A CA 1
ATOM 645 C C . GLN A 1 81 ? 21.895 3.195 -25.657 1.00 83.25 81 GLN A C 1
ATOM 647 O O . GLN A 1 81 ? 21.850 1.968 -25.720 1.00 83.25 81 GLN A O 1
ATOM 652 N N . ARG A 1 82 ? 22.721 3.825 -24.816 1.00 82.38 82 ARG A N 1
ATOM 653 C CA . ARG A 1 82 ? 23.612 3.098 -23.890 1.00 82.38 82 ARG A CA 1
ATOM 654 C C . ARG A 1 82 ? 22.849 2.309 -22.826 1.00 82.38 82 ARG A C 1
ATOM 656 O O . ARG A 1 82 ? 23.288 1.226 -22.432 1.00 82.38 82 ARG A O 1
ATOM 663 N N . ASP A 1 83 ? 21.702 2.821 -22.393 1.00 76.81 83 ASP A N 1
ATOM 664 C CA . ASP A 1 83 ? 20.836 2.127 -21.442 1.00 76.81 83 ASP A CA 1
ATOM 665 C C . ASP A 1 83 ? 20.257 0.847 -22.056 1.00 76.81 83 ASP A C 1
ATOM 667 O O . ASP A 1 83 ? 20.185 -0.162 -21.363 1.00 76.81 83 ASP A O 1
ATOM 671 N N . PHE A 1 84 ? 19.942 0.833 -23.359 1.00 82.31 84 PHE A N 1
ATOM 672 C CA . PHE A 1 84 ? 19.566 -0.388 -24.083 1.00 82.31 84 PHE A CA 1
ATOM 673 C C . PHE A 1 84 ? 20.688 -1.426 -24.121 1.00 82.31 84 PHE A C 1
ATOM 675 O O . PHE A 1 84 ? 20.430 -2.609 -23.917 1.00 82.31 84 PHE A O 1
ATOM 682 N N . ASP A 1 85 ? 21.927 -1.002 -24.366 1.00 85.06 85 ASP A N 1
ATOM 683 C CA . ASP A 1 85 ? 23.066 -1.925 -24.407 1.00 85.06 85 ASP A CA 1
ATOM 684 C C . ASP A 1 85 ? 23.284 -2.557 -23.019 1.00 85.06 85 ASP A C 1
ATOM 686 O O . ASP A 1 85 ? 23.436 -3.773 -22.883 1.00 85.06 85 ASP A O 1
ATOM 690 N N . THR A 1 86 ? 23.181 -1.739 -21.967 1.00 81.12 86 THR A N 1
ATOM 691 C CA . THR A 1 86 ? 23.215 -2.204 -20.573 1.00 81.12 86 THR A CA 1
ATOM 692 C C . THR A 1 86 ? 22.028 -3.119 -20.268 1.00 81.12 86 THR A C 1
ATOM 694 O O . THR A 1 86 ? 22.196 -4.173 -19.659 1.00 81.12 86 THR A O 1
ATOM 697 N N . PHE A 1 87 ? 20.830 -2.761 -20.723 1.00 80.62 87 PHE A N 1
ATOM 698 C CA . PHE A 1 87 ? 19.614 -3.551 -20.573 1.00 80.62 87 PHE A CA 1
ATOM 699 C C . PHE A 1 87 ? 19.779 -4.948 -21.165 1.00 80.62 87 PHE A C 1
ATOM 701 O O . PHE A 1 87 ? 19.668 -5.923 -20.427 1.00 80.62 87 PHE A O 1
ATOM 708 N N . PHE A 1 88 ? 20.109 -5.056 -22.451 1.00 84.44 88 PHE A N 1
ATOM 709 C CA . PHE A 1 88 ? 20.240 -6.343 -23.129 1.00 84.44 88 PHE A CA 1
ATOM 710 C C . PHE A 1 88 ? 21.408 -7.176 -22.612 1.00 84.44 88 PHE A C 1
ATOM 712 O O . PHE A 1 88 ? 21.308 -8.399 -22.602 1.00 84.44 88 PHE A O 1
ATOM 719 N N . SER A 1 89 ? 22.468 -6.542 -22.096 1.00 84.94 89 SER A N 1
ATOM 720 C CA . SER A 1 89 ? 23.565 -7.264 -21.438 1.00 84.94 89 SER A CA 1
ATOM 721 C C . SER A 1 89 ? 23.121 -8.052 -20.196 1.00 84.94 89 SER A C 1
ATOM 723 O O . SER A 1 89 ? 23.788 -9.010 -19.811 1.00 84.94 89 SER A O 1
ATOM 725 N N . ASN A 1 90 ? 21.979 -7.693 -19.591 1.00 77.38 90 ASN A N 1
ATOM 726 C CA . ASN A 1 90 ? 21.400 -8.415 -18.458 1.00 77.38 90 ASN A CA 1
ATOM 727 C C . ASN A 1 90 ? 20.498 -9.588 -18.875 1.00 77.38 90 ASN A C 1
ATOM 729 O O . ASN A 1 90 ? 20.090 -10.363 -18.009 1.00 77.38 90 ASN A O 1
ATOM 733 N N . PHE A 1 91 ? 20.166 -9.723 -20.163 1.00 80.06 91 PHE A N 1
ATOM 734 C CA . PHE A 1 91 ? 19.323 -10.806 -20.660 1.00 80.06 91 PHE A CA 1
ATOM 735 C C . PHE A 1 91 ? 20.192 -11.981 -21.114 1.00 80.06 91 PHE A C 1
ATOM 737 O O . PHE A 1 91 ? 21.159 -11.784 -21.854 1.00 80.06 91 PHE A O 1
ATOM 744 N N . PRO A 1 92 ? 19.845 -13.221 -20.735 1.00 80.88 92 PRO A N 1
ATOM 745 C CA . PRO A 1 92 ? 20.447 -14.401 -21.336 1.00 80.88 92 PRO A CA 1
ATOM 746 C C . PRO A 1 92 ? 20.258 -14.386 -22.857 1.00 80.88 92 PRO A C 1
ATOM 748 O O . PRO A 1 92 ? 19.199 -14.008 -23.350 1.00 80.88 92 PRO A O 1
ATOM 751 N N . SER A 1 93 ? 21.253 -14.865 -23.605 1.00 83.38 93 SER A N 1
ATOM 752 C CA . SER A 1 93 ? 21.175 -14.984 -25.071 1.00 83.38 93 SER A CA 1
ATOM 753 C C . SER A 1 93 ? 20.193 -16.061 -25.556 1.00 83.38 93 SER A C 1
ATOM 755 O O . SER A 1 93 ? 19.865 -16.118 -26.739 1.00 83.38 93 SER A O 1
ATOM 757 N N . ARG A 1 94 ? 19.721 -16.934 -24.657 1.00 84.06 94 ARG A N 1
ATOM 758 C CA . ARG A 1 94 ? 18.698 -17.950 -24.947 1.00 84.06 94 ARG A CA 1
ATOM 759 C C . ARG A 1 94 ? 17.287 -17.368 -24.847 1.00 84.06 94 ARG A C 1
ATOM 761 O O . ARG A 1 94 ? 17.064 -16.387 -24.146 1.00 84.06 94 ARG A O 1
ATOM 768 N N . ALA A 1 95 ? 16.316 -18.019 -25.483 1.00 83.25 95 ALA A N 1
ATOM 769 C CA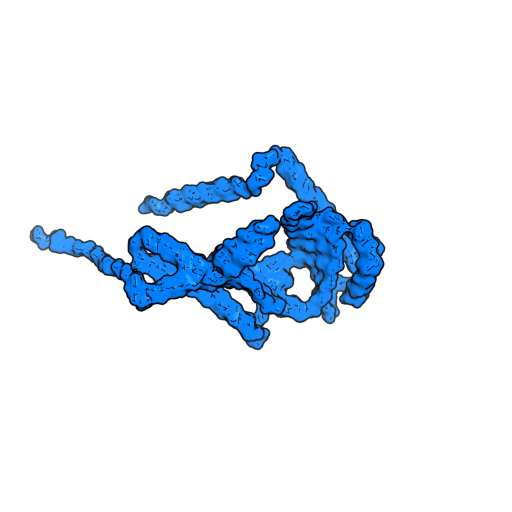 . ALA A 1 95 ? 14.909 -17.660 -25.319 1.00 83.25 95 ALA A CA 1
ATOM 770 C C . ALA A 1 95 ? 14.403 -17.983 -23.890 1.00 83.25 95 ALA A C 1
ATOM 772 O O . ALA A 1 95 ? 14.861 -18.964 -23.299 1.00 83.25 95 ALA A O 1
ATOM 773 N N . PRO A 1 96 ? 13.473 -17.182 -23.339 1.00 83.81 96 PRO A N 1
ATOM 774 C CA . PRO A 1 96 ? 12.793 -17.486 -22.077 1.00 83.81 96 PRO A CA 1
ATOM 775 C C . PRO A 1 96 ? 11.879 -18.714 -22.221 1.00 83.81 96 PRO A C 1
ATOM 777 O O . PRO A 1 96 ? 11.369 -18.978 -23.312 1.00 83.81 96 PRO A O 1
ATOM 780 N N . GLU A 1 97 ? 11.649 -19.436 -21.122 1.00 84.56 97 GLU A N 1
ATOM 781 C CA . GLU A 1 97 ? 10.708 -20.566 -21.062 1.00 84.56 97 GLU A CA 1
ATOM 782 C C . GLU A 1 97 ? 9.260 -20.079 -21.098 1.00 84.56 97 GLU A C 1
ATOM 784 O O . GLU A 1 97 ? 8.461 -20.535 -21.916 1.00 84.56 97 GLU A O 1
ATOM 789 N N . THR A 1 98 ? 8.940 -19.119 -20.227 1.00 81.06 98 THR A N 1
ATOM 790 C CA . THR A 1 98 ? 7.639 -18.451 -20.184 1.00 81.06 98 THR A CA 1
ATOM 791 C C . THR A 1 98 ? 7.820 -16.942 -20.128 1.00 81.06 98 THR A C 1
ATOM 793 O O . THR A 1 98 ? 8.835 -16.421 -19.653 1.00 81.06 98 THR A O 1
ATOM 796 N N . ILE A 1 99 ? 6.824 -16.247 -20.670 1.00 80.00 99 ILE A N 1
ATOM 797 C CA . ILE A 1 99 ? 6.693 -14.798 -20.590 1.00 80.00 99 ILE A CA 1
ATOM 798 C C . ILE A 1 99 ? 5.312 -14.545 -20.014 1.00 80.00 99 ILE A C 1
ATOM 800 O O . ILE A 1 99 ? 4.312 -14.810 -20.681 1.00 80.00 99 ILE A O 1
ATOM 804 N N . ASP A 1 100 ? 5.274 -14.039 -18.790 1.00 77.94 100 ASP A N 1
ATOM 805 C CA . ASP A 1 100 ? 4.034 -13.805 -18.065 1.00 77.94 100 ASP A CA 1
ATOM 806 C C . ASP A 1 100 ? 3.837 -12.299 -17.861 1.00 77.94 100 ASP A C 1
ATOM 808 O O . ASP A 1 100 ? 4.773 -11.570 -17.512 1.00 77.94 100 ASP A O 1
ATOM 812 N N . ILE A 1 101 ? 2.617 -11.814 -18.112 1.00 69.75 101 ILE A N 1
ATOM 813 C CA . ILE A 1 101 ? 2.239 -10.432 -17.798 1.00 69.75 101 ILE A CA 1
ATOM 814 C C . ILE A 1 101 ? 1.906 -10.386 -16.314 1.00 69.75 101 ILE A C 1
ATOM 816 O O . ILE A 1 101 ? 0.978 -11.044 -15.852 1.00 69.75 101 ILE A O 1
ATOM 820 N N . VAL A 1 102 ? 2.683 -9.610 -15.575 1.00 67.88 102 VAL A N 1
ATOM 821 C CA . VAL A 1 102 ? 2.641 -9.557 -14.112 1.00 67.88 102 VAL A CA 1
ATOM 822 C C . VAL A 1 102 ? 1.727 -8.468 -13.596 1.00 67.88 102 VAL A C 1
ATOM 824 O O . VAL A 1 102 ? 1.095 -8.601 -12.544 1.00 67.88 102 VAL A O 1
ATOM 827 N N . GLY A 1 103 ? 1.715 -7.360 -14.316 1.00 63.91 103 GLY A N 1
ATOM 828 C CA . GLY A 1 103 ? 1.103 -6.147 -13.846 1.00 63.91 103 GLY A CA 1
ATOM 829 C C . GLY A 1 103 ? 0.958 -5.166 -14.982 1.00 63.91 103 GLY A C 1
ATOM 830 O O . GLY A 1 103 ? 1.786 -5.075 -15.890 1.00 63.91 103 GLY A O 1
ATOM 831 N N . TYR A 1 104 ? -0.133 -4.433 -14.904 1.00 65.56 104 TYR A N 1
ATOM 832 C CA . TYR A 1 104 ? -0.413 -3.319 -15.770 1.00 65.56 104 TYR A CA 1
ATOM 833 C C . TYR A 1 104 ? -0.971 -2.209 -14.894 1.00 65.56 104 TYR A C 1
ATOM 835 O O . TYR A 1 104 ? -1.962 -2.406 -14.187 1.00 65.56 104 TYR A O 1
ATOM 843 N N . GLN A 1 105 ? -0.316 -1.059 -14.911 1.00 65.06 105 GLN A N 1
ATOM 844 C CA . GLN A 1 105 ? -0.724 0.098 -14.143 1.00 65.06 105 GLN A CA 1
ATOM 845 C C . GLN A 1 105 ? -0.709 1.332 -15.032 1.00 65.06 105 GLN A C 1
ATOM 847 O O . GLN A 1 105 ? 0.331 1.759 -15.522 1.00 65.06 105 GLN A O 1
ATOM 852 N N . THR A 1 106 ? -1.875 1.947 -15.183 1.00 61.41 106 THR A N 1
ATOM 853 C CA . THR A 1 106 ? -2.018 3.253 -15.819 1.00 61.41 106 THR A CA 1
ATOM 854 C C . THR A 1 106 ? -2.218 4.294 -14.730 1.00 61.41 106 THR A C 1
ATOM 856 O O . THR A 1 106 ? -3.253 4.308 -14.068 1.00 61.41 106 THR A O 1
ATOM 859 N N . ASN A 1 107 ? -1.243 5.175 -14.537 1.00 62.59 107 ASN A N 1
ATOM 860 C CA . ASN A 1 107 ? -1.377 6.309 -13.630 1.00 62.59 107 ASN A CA 1
ATOM 861 C C . ASN A 1 107 ? -1.623 7.568 -14.451 1.00 62.59 107 ASN A C 1
ATOM 863 O O . ASN A 1 107 ? -0.762 7.979 -15.219 1.00 62.59 107 ASN A O 1
ATOM 867 N N . LEU A 1 108 ? -2.789 8.187 -14.290 1.00 64.75 108 LEU A N 1
ATOM 868 C CA . LEU A 1 108 ? -3.035 9.528 -14.806 1.00 64.75 108 LEU A CA 1
ATOM 869 C C . LEU A 1 108 ? -2.652 10.525 -13.708 1.00 64.75 108 LEU A C 1
ATOM 871 O O . LEU A 1 108 ? -3.381 10.683 -12.732 1.00 64.75 108 LEU A O 1
ATOM 875 N N . GLU A 1 109 ? -1.493 11.159 -13.843 1.00 64.31 109 GLU A N 1
ATOM 876 C CA . GLU A 1 109 ? -1.053 12.220 -12.942 1.00 64.31 109 GLU A CA 1
ATOM 877 C C . GLU A 1 109 ? -1.437 13.569 -13.558 1.00 64.31 109 GLU A C 1
ATOM 879 O O . GLU A 1 109 ? -0.850 14.013 -14.544 1.00 64.31 109 GLU A O 1
ATOM 884 N N . GLN A 1 110 ? -2.463 14.216 -13.002 1.00 63.28 110 GLN A N 1
ATOM 885 C CA . GLN A 1 110 ? -2.811 15.584 -13.381 1.00 63.28 110 GLN A CA 1
ATOM 886 C C . GLN A 1 110 ? -1.943 16.541 -12.568 1.00 63.28 110 GLN A C 1
ATOM 888 O O . GLN A 1 110 ? -2.140 16.682 -11.362 1.00 63.28 110 GLN A O 1
ATOM 893 N N . GLN A 1 111 ? -0.967 17.181 -13.212 1.00 63.38 111 GLN A N 1
ATOM 894 C CA . GLN A 1 111 ? -0.143 18.199 -12.568 1.00 63.38 111 GLN A CA 1
ATOM 895 C C . GLN A 1 111 ? -0.689 19.586 -12.922 1.00 63.38 111 GLN A C 1
ATOM 897 O O . GLN A 1 111 ? -0.734 19.965 -14.092 1.00 63.38 111 GLN A O 1
ATOM 902 N N . SER A 1 112 ? -1.097 20.354 -11.914 1.00 55.28 112 SER A N 1
ATOM 903 C CA . SER A 1 112 ? -1.644 21.705 -12.062 1.00 55.28 112 SER A CA 1
ATOM 904 C C . SER A 1 112 ? -0.730 22.592 -12.914 1.00 55.28 112 SER A C 1
ATOM 906 O O . SER A 1 112 ? 0.420 22.851 -12.564 1.00 55.28 112 SER A O 1
ATOM 908 N N . GLY A 1 113 ? -1.231 23.052 -14.064 1.00 60.50 113 GLY A N 1
ATOM 909 C CA . GLY A 1 113 ? -0.477 23.913 -14.984 1.00 60.50 113 GLY A CA 1
ATOM 910 C C . GLY A 1 113 ? 0.466 23.191 -15.958 1.00 60.50 113 GLY A C 1
ATOM 911 O O . GLY A 1 113 ? 1.208 23.865 -16.673 1.00 60.50 113 GLY A O 1
ATOM 912 N N . ARG A 1 114 ? 0.438 21.854 -16.031 1.00 58.75 114 ARG A N 1
ATOM 913 C CA . ARG A 1 114 ? 1.090 21.050 -17.081 1.00 58.75 114 ARG A CA 1
ATOM 914 C C . ARG A 1 114 ? 0.084 20.108 -17.746 1.00 58.75 114 ARG A C 1
ATOM 916 O O . ARG A 1 114 ? -1.032 19.946 -17.264 1.00 58.75 114 ARG A O 1
ATOM 923 N N . ALA A 1 115 ? 0.465 19.547 -18.891 1.00 56.06 115 ALA A N 1
ATOM 924 C CA . ALA A 1 115 ? -0.337 18.533 -19.563 1.00 56.06 115 ALA A CA 1
ATOM 925 C C . ALA A 1 115 ? -0.516 17.301 -18.659 1.00 56.06 115 ALA A C 1
ATOM 927 O O . ALA A 1 115 ? 0.368 16.971 -17.863 1.00 56.06 115 ALA A O 1
ATOM 928 N N . ASP A 1 116 ? -1.671 16.640 -18.775 1.00 56.09 116 ASP A N 1
ATOM 929 C CA . ASP A 1 116 ? -1.967 15.408 -18.043 1.00 56.09 116 ASP A CA 1
ATOM 930 C C . ASP A 1 116 ? -0.889 14.360 -18.341 1.00 56.09 116 ASP A C 1
ATOM 932 O O . ASP A 1 116 ? -0.694 13.953 -19.487 1.00 56.09 116 ASP A O 1
ATOM 936 N N . ARG A 1 117 ? -0.195 13.882 -17.308 1.00 58.72 117 ARG A N 1
ATOM 937 C CA . ARG A 1 117 ? 0.836 12.859 -17.447 1.00 58.72 117 ARG A CA 1
ATOM 938 C C . ARG A 1 117 ? 0.194 11.482 -17.352 1.00 58.72 117 ARG A C 1
ATOM 940 O O . ARG A 1 117 ? -0.005 10.940 -16.269 1.00 58.72 117 ARG A O 1
ATOM 947 N N . LEU A 1 118 ? -0.102 10.884 -18.506 1.00 55.72 118 LEU A N 1
ATOM 948 C CA . LEU A 1 118 ? -0.467 9.469 -18.575 1.00 55.72 118 LEU A CA 1
ATOM 949 C C . LEU A 1 118 ? 0.792 8.613 -18.467 1.00 55.72 118 LEU A C 1
ATOM 951 O O . LEU A 1 118 ? 1.591 8.578 -19.399 1.00 55.72 118 LEU A O 1
ATOM 955 N N . THR A 1 119 ? 0.941 7.921 -17.345 1.00 58.91 119 THR A N 1
ATOM 956 C CA . THR A 1 119 ? 1.998 6.949 -17.119 1.00 58.91 119 THR A CA 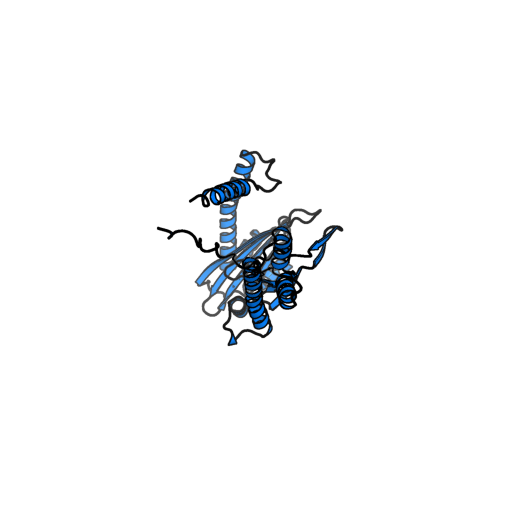1
ATOM 957 C C . THR A 1 119 ? 1.497 5.536 -17.350 1.00 58.91 119 THR A C 1
ATOM 959 O O . THR A 1 119 ? 0.713 5.024 -16.556 1.00 58.91 119 THR A O 1
ATOM 962 N N . LEU A 1 120 ? 1.959 4.907 -18.431 1.00 56.88 120 LEU A N 1
ATOM 963 C CA . LEU A 1 120 ? 1.686 3.502 -18.722 1.00 56.88 120 LEU A CA 1
ATOM 964 C C . LEU A 1 120 ? 2.820 2.642 -18.184 1.00 56.88 120 LEU A C 1
ATOM 966 O O . LEU A 1 120 ? 3.909 2.709 -18.744 1.00 56.88 120 LEU A O 1
ATOM 970 N N . GLN A 1 121 ? 2.561 1.859 -17.141 1.00 63.91 121 GLN A N 1
ATOM 971 C CA . GLN A 1 121 ? 3.488 0.896 -16.569 1.00 63.91 121 GLN A CA 1
ATOM 972 C C . GLN A 1 121 ? 3.062 -0.530 -16.901 1.00 63.91 121 GLN A C 1
ATOM 974 O O . GLN A 1 121 ? 2.027 -0.989 -16.429 1.00 63.91 121 GLN A O 1
ATOM 979 N N . VAL A 1 122 ? 3.866 -1.242 -17.692 1.00 61.78 122 VAL A N 1
ATOM 980 C CA . VAL A 1 122 ? 3.643 -2.672 -17.958 1.00 61.78 122 VAL A CA 1
ATOM 981 C C . VAL A 1 122 ? 4.810 -3.472 -17.421 1.00 61.78 122 VAL A C 1
ATOM 983 O O . VAL A 1 122 ? 5.958 -3.116 -17.685 1.00 61.78 122 VAL A O 1
ATOM 986 N N . GLU A 1 123 ? 4.496 -4.519 -16.662 1.00 66.38 123 GLU A N 1
ATOM 987 C CA . GLU A 1 123 ? 5.447 -5.401 -16.000 1.00 66.38 123 GLU A CA 1
ATOM 988 C C . GLU A 1 123 ? 5.369 -6.801 -16.602 1.00 66.38 123 GLU A C 1
ATOM 990 O O . GLU A 1 123 ? 4.313 -7.441 -16.604 1.00 66.38 123 GLU A O 1
ATOM 995 N N . TYR A 1 124 ? 6.508 -7.287 -17.085 1.00 68.50 124 TYR A N 1
ATOM 996 C CA . TYR A 1 124 ? 6.650 -8.646 -17.602 1.00 68.50 124 TYR A CA 1
ATOM 997 C C . TYR A 1 124 ? 7.656 -9.417 -16.791 1.00 68.50 124 TYR A C 1
ATOM 999 O O . TYR A 1 124 ? 8.660 -8.847 -16.377 1.00 68.50 124 TYR A O 1
ATOM 1007 N N . VAL A 1 125 ? 7.412 -10.712 -16.651 1.00 70.50 125 VAL A N 1
ATOM 1008 C CA . VAL A 1 125 ? 8.367 -11.661 -16.103 1.00 70.50 125 VAL A CA 1
ATOM 1009 C C . VAL A 1 125 ? 8.823 -12.601 -17.203 1.00 70.50 125 VAL A C 1
ATOM 1011 O O . VAL A 1 125 ? 8.022 -13.310 -17.808 1.00 70.50 125 VAL A O 1
ATOM 1014 N N . PHE A 1 126 ? 10.132 -12.612 -17.437 1.00 74.44 126 PHE A N 1
ATOM 1015 C CA . PHE A 1 126 ? 10.794 -13.598 -18.284 1.00 74.44 126 PHE A CA 1
ATOM 1016 C C . PHE A 1 126 ? 11.406 -14.676 -17.398 1.00 74.44 126 PHE A C 1
ATOM 1018 O O . PHE A 1 126 ? 12.367 -14.394 -16.682 1.00 74.44 126 PHE A O 1
ATOM 1025 N N . ASN A 1 127 ? 10.868 -15.893 -17.442 1.00 75.94 127 ASN A N 1
ATOM 1026 C CA . ASN A 1 127 ? 11.420 -17.012 -16.685 1.00 75.94 127 ASN A CA 1
ATOM 1027 C C . ASN A 1 127 ? 12.477 -17.742 -17.519 1.00 75.94 127 ASN A C 1
ATOM 1029 O O . ASN A 1 127 ? 12.221 -18.163 -18.649 1.00 75.94 127 ASN A O 1
ATOM 1033 N N . TYR A 1 128 ? 13.670 -17.900 -16.950 1.00 76.38 128 TYR A N 1
ATOM 1034 C CA . TYR A 1 128 ? 14.789 -18.617 -17.556 1.00 76.38 128 TYR A CA 1
ATOM 1035 C C . TYR A 1 128 ? 15.291 -19.722 -16.624 1.00 76.38 128 TYR A C 1
ATOM 1037 O O . TYR A 1 128 ? 15.487 -19.472 -15.432 1.00 76.38 128 TYR A O 1
ATOM 1045 N N . GLU A 1 129 ? 15.623 -20.892 -17.173 1.00 75.25 129 GLU A N 1
ATOM 1046 C CA . GLU A 1 129 ? 16.162 -22.031 -16.417 1.00 75.25 129 GLU A CA 1
ATOM 1047 C C . GLU A 1 129 ? 17.425 -21.670 -15.603 1.00 75.25 129 GLU A C 1
ATOM 1049 O O . GLU A 1 129 ? 18.529 -21.569 -16.140 1.00 75.25 129 GLU A O 1
ATOM 1054 N N . GLY A 1 130 ? 17.307 -21.439 -14.297 1.00 70.50 130 GLY A N 1
ATOM 1055 C CA . GLY A 1 130 ? 18.455 -21.085 -13.448 1.00 70.50 130 GLY A CA 1
ATOM 1056 C C . GLY A 1 130 ? 18.937 -19.629 -13.544 1.00 70.50 130 GLY A C 1
ATOM 1057 O O . GLY A 1 130 ? 19.997 -19.325 -13.007 1.00 70.50 130 GLY A O 1
ATOM 1058 N N . TYR A 1 131 ? 18.180 -18.730 -14.190 1.00 59.56 131 TYR A N 1
ATOM 1059 C CA . TYR A 1 131 ? 18.476 -17.281 -14.212 1.00 59.56 131 TYR A CA 1
ATOM 1060 C C . TYR A 1 131 ? 17.436 -16.423 -13.473 1.00 59.56 131 TYR A C 1
ATOM 1062 O O . TYR A 1 131 ? 17.669 -15.240 -13.245 1.00 59.56 131 TYR A O 1
ATOM 1070 N N . GLY A 1 132 ? 16.320 -17.024 -13.050 1.00 64.75 132 GLY A N 1
ATOM 1071 C CA . GLY A 1 132 ? 15.252 -16.318 -12.347 1.00 64.75 132 GLY A CA 1
ATOM 1072 C C . GLY A 1 132 ? 14.445 -15.375 -13.252 1.00 64.75 132 GLY A C 1
ATOM 1073 O O . GLY A 1 132 ? 14.629 -15.383 -14.473 1.00 64.75 132 GLY A O 1
ATOM 1074 N N . PRO A 1 133 ? 13.513 -14.605 -12.667 1.00 66.06 133 PRO A N 1
ATOM 1075 C CA . PRO A 1 133 ? 12.549 -13.806 -13.416 1.00 66.06 133 PRO A CA 1
ATOM 1076 C C . PRO A 1 133 ? 13.103 -12.405 -13.719 1.00 66.06 133 PRO A C 1
ATOM 1078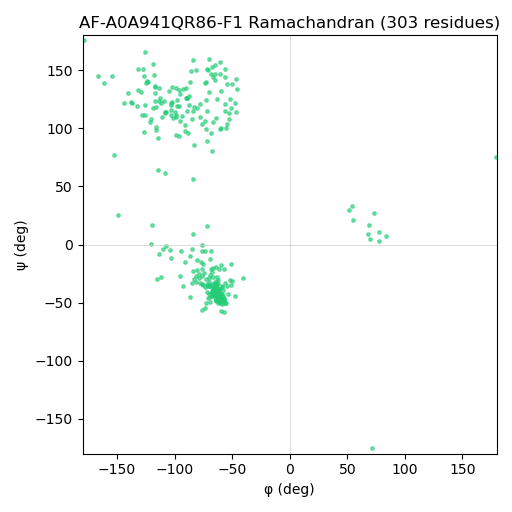 O O . PRO A 1 133 ? 13.481 -11.680 -12.800 1.00 66.06 133 PRO A O 1
ATOM 1081 N N . VAL A 1 134 ? 13.118 -11.985 -14.987 1.00 66.06 134 VAL A N 1
ATOM 1082 C CA . VAL A 1 134 ? 13.545 -10.619 -15.366 1.00 66.06 134 VAL A CA 1
ATOM 1083 C C . VAL A 1 134 ? 12.339 -9.698 -15.510 1.00 66.06 134 VAL A C 1
ATOM 1085 O O . VAL A 1 134 ? 11.390 -10.073 -16.195 1.00 66.06 134 VAL A O 1
ATOM 1088 N N . TYR A 1 135 ? 12.397 -8.496 -14.917 1.00 66.00 135 TYR A N 1
ATOM 1089 C CA . TYR A 1 135 ? 11.311 -7.513 -14.964 1.00 66.00 135 TYR A CA 1
ATOM 1090 C C . TYR A 1 135 ? 11.593 -6.415 -15.970 1.00 66.00 135 TYR A C 1
ATOM 1092 O O . TYR A 1 135 ? 12.584 -5.683 -15.878 1.00 66.00 135 TYR A O 1
ATOM 1100 N N . LEU A 1 136 ? 10.669 -6.273 -16.909 1.00 66.31 136 LEU A N 1
ATOM 1101 C CA . LEU A 1 136 ? 10.637 -5.141 -17.815 1.00 66.31 136 LEU A CA 1
ATOM 1102 C C . LEU A 1 136 ? 9.555 -4.177 -17.360 1.00 66.31 136 LEU A C 1
ATOM 1104 O O . LEU A 1 136 ? 8.393 -4.564 -17.334 1.00 66.31 136 LEU A O 1
ATOM 1108 N N . THR A 1 137 ? 9.941 -2.943 -17.042 1.00 65.94 137 THR A N 1
ATOM 1109 C CA . THR A 1 137 ? 9.022 -1.848 -16.747 1.00 65.94 137 THR A CA 1
ATOM 1110 C C . THR A 1 137 ? 9.113 -0.828 -17.874 1.00 65.94 137 THR A C 1
ATOM 1112 O O . THR A 1 137 ? 10.108 -0.119 -18.042 1.00 65.94 137 THR A O 1
ATOM 1115 N N . MET A 1 138 ? 8.063 -0.749 -18.677 1.00 62.69 138 MET A N 1
ATOM 1116 C CA . MET A 1 138 ? 7.908 0.347 -19.633 1.00 62.69 138 MET A CA 1
ATOM 1117 C C . MET A 1 138 ? 7.154 1.466 -18.949 1.00 62.69 138 MET A C 1
ATOM 1119 O O . MET A 1 138 ? 6.176 1.164 -18.294 1.00 62.69 138 MET A O 1
ATOM 1123 N N . THR A 1 139 ? 7.571 2.718 -19.075 1.00 62.25 139 THR A N 1
ATOM 1124 C CA . THR A 1 139 ? 6.870 3.865 -18.491 1.00 62.25 139 THR A CA 1
ATOM 1125 C C . THR A 1 139 ? 6.614 4.873 -19.597 1.00 62.25 139 THR A C 1
ATOM 1127 O O . THR A 1 139 ? 7.508 5.635 -19.928 1.00 62.25 139 THR A O 1
ATOM 1130 N N . GLY A 1 140 ? 5.420 4.879 -20.194 1.00 57.22 140 GLY A N 1
ATOM 1131 C CA . GLY A 1 140 ? 5.008 5.922 -21.149 1.00 57.22 140 GLY A CA 1
ATOM 1132 C C . GLY A 1 140 ? 4.741 7.256 -20.446 1.00 57.22 140 GLY A C 1
ATOM 1133 O O . GLY A 1 140 ? 4.352 7.228 -19.292 1.00 57.22 140 GLY A O 1
ATOM 1134 N N . VAL A 1 141 ? 4.918 8.412 -21.093 1.00 58.66 141 VAL A N 1
ATOM 1135 C CA . VAL A 1 141 ? 4.386 9.708 -20.612 1.00 58.66 141 VAL A CA 1
ATOM 1136 C C . VAL A 1 141 ? 3.688 10.402 -21.775 1.00 58.66 141 VAL A C 1
ATOM 1138 O O . VAL A 1 141 ? 4.268 10.470 -22.859 1.00 58.66 141 VAL A O 1
ATOM 1141 N N . ALA A 1 142 ? 2.474 10.918 -21.549 1.00 53.22 142 ALA A N 1
ATOM 1142 C CA . ALA A 1 142 ? 1.634 11.574 -22.565 1.00 53.22 142 ALA A CA 1
ATOM 1143 C C . ALA A 1 142 ? 2.337 12.692 -23.361 1.00 53.22 142 ALA A C 1
ATOM 1145 O O . ALA A 1 142 ? 2.075 12.834 -24.551 1.00 53.22 142 ALA A O 1
ATOM 1146 N N . ASP A 1 143 ? 3.299 13.400 -22.763 1.00 56.34 143 ASP A N 1
ATOM 1147 C CA . ASP A 1 143 ? 4.137 14.412 -23.437 1.00 56.34 143 ASP A CA 1
ATOM 1148 C C . ASP A 1 143 ? 5.168 13.815 -24.422 1.00 56.34 143 ASP A C 1
ATOM 1150 O O . ASP A 1 143 ? 6.139 14.463 -24.813 1.00 56.34 143 ASP A O 1
ATOM 1154 N N . GLY A 1 144 ? 4.999 12.549 -24.810 1.00 53.22 144 GLY A N 1
ATOM 1155 C CA . GLY A 1 144 ? 5.928 11.825 -25.668 1.00 53.22 144 GLY A CA 1
ATOM 1156 C C . GLY A 1 144 ? 7.217 11.439 -24.946 1.00 53.22 144 GLY A C 1
ATOM 1157 O O . GLY A 1 144 ? 8.251 11.313 -25.587 1.00 53.22 144 GLY A O 1
ATOM 1158 N N . ALA A 1 145 ? 7.191 11.263 -23.622 1.00 51.84 145 ALA A N 1
ATOM 1159 C CA . ALA A 1 145 ? 8.364 10.896 -22.828 1.00 51.84 145 ALA A CA 1
ATOM 1160 C C . ALA A 1 145 ? 8.235 9.500 -22.178 1.00 51.84 145 ALA A C 1
ATOM 1162 O O . ALA A 1 145 ? 8.210 9.363 -20.964 1.00 51.84 145 ALA A O 1
ATOM 1163 N N . ALA A 1 146 ? 8.159 8.437 -22.978 1.00 54.25 146 ALA A N 1
ATOM 1164 C CA . ALA A 1 146 ? 8.389 7.055 -22.544 1.00 54.25 146 ALA A CA 1
ATOM 1165 C C . ALA A 1 146 ? 9.827 6.701 -22.044 1.00 54.25 146 ALA A C 1
ATOM 1167 O O . ALA A 1 146 ? 10.761 6.549 -22.832 1.00 54.25 146 ALA A O 1
ATOM 1168 N N . SER A 1 147 ? 10.030 6.469 -20.747 1.00 57.06 147 SER A N 1
ATOM 1169 C CA . SER A 1 147 ? 11.257 5.823 -20.260 1.00 57.06 147 SER A CA 1
ATOM 1170 C C . SER A 1 147 ? 11.120 4.298 -20.286 1.00 57.06 147 SER A C 1
ATOM 1172 O O . SER A 1 147 ? 10.081 3.733 -19.946 1.00 57.06 147 SER A O 1
ATOM 1174 N N . LEU A 1 148 ? 12.188 3.609 -20.688 1.00 56.38 148 LEU A N 1
ATOM 1175 C CA . LEU A 1 148 ? 12.300 2.163 -20.535 1.00 56.38 148 LEU A CA 1
ATOM 1176 C C . LEU A 1 148 ? 13.227 1.881 -19.359 1.00 56.38 148 LEU A C 1
ATOM 1178 O O . LEU A 1 148 ? 14.382 2.305 -19.372 1.00 56.38 148 LEU A O 1
ATOM 1182 N N . ARG A 1 149 ? 12.740 1.163 -18.347 1.00 58.66 149 ARG A N 1
ATOM 1183 C CA . ARG A 1 149 ? 13.573 0.714 -17.237 1.00 58.66 149 ARG A CA 1
ATOM 1184 C C . ARG A 1 149 ? 13.436 -0.783 -17.087 1.00 58.66 149 ARG A C 1
ATOM 1186 O O . ARG A 1 149 ? 12.370 -1.312 -16.800 1.00 58.66 149 ARG A O 1
ATOM 1193 N N . ALA A 1 150 ? 14.551 -1.466 -17.216 1.00 53.50 150 ALA A N 1
ATOM 1194 C CA . ALA A 1 150 ? 14.614 -2.856 -16.844 1.00 53.50 150 ALA A CA 1
ATOM 1195 C C . ALA A 1 150 ? 15.304 -2.998 -15.516 1.00 53.50 150 ALA A C 1
ATOM 1197 O O . ALA A 1 150 ? 16.340 -2.381 -15.258 1.00 53.50 150 ALA A O 1
ATOM 1198 N N . ILE A 1 151 ? 14.710 -3.824 -14.680 1.00 58.12 151 ILE A N 1
ATOM 1199 C CA . ILE A 1 151 ? 15.264 -4.128 -13.385 1.00 58.12 151 ILE A CA 1
ATOM 1200 C C . ILE A 1 151 ? 15.476 -5.629 -13.407 1.00 58.12 151 ILE A C 1
ATOM 1202 O O . ILE A 1 151 ? 14.526 -6.410 -13.399 1.00 58.12 151 ILE A O 1
ATOM 1206 N N . ASN A 1 152 ? 16.744 -6.034 -13.477 1.00 53.09 152 ASN A N 1
ATOM 1207 C CA . ASN A 1 152 ? 17.091 -7.410 -13.181 1.00 53.09 152 ASN A CA 1
ATOM 1208 C C . ASN A 1 152 ? 16.843 -7.606 -11.682 1.00 53.09 152 ASN A C 1
ATOM 1210 O O . ASN A 1 152 ? 17.650 -7.200 -10.840 1.00 53.09 152 ASN A O 1
ATOM 1214 N N . LEU A 1 153 ? 15.666 -8.130 -11.347 1.00 52.97 153 LEU A N 1
ATOM 1215 C CA . LEU A 1 153 ? 15.414 -8.612 -10.008 1.00 52.97 153 LEU A CA 1
ATOM 1216 C C . LEU A 1 153 ? 16.213 -9.906 -9.896 1.00 52.97 153 LEU A C 1
ATOM 1218 O O . LEU A 1 153 ? 15.762 -10.965 -10.320 1.00 52.97 153 LEU A O 1
ATOM 1222 N N . ASN A 1 154 ? 17.395 -9.831 -9.280 1.00 52.22 154 ASN A N 1
ATOM 1223 C CA . ASN A 1 154 ? 17.933 -11.028 -8.647 1.00 52.22 154 ASN A CA 1
ATOM 1224 C C . ASN A 1 154 ? 16.796 -11.653 -7.821 1.00 52.22 154 ASN A C 1
ATOM 1226 O O . ASN A 1 154 ? 16.001 -10.923 -7.217 1.00 52.22 154 ASN A O 1
ATOM 1230 N N . SER A 1 155 ? 16.721 -12.986 -7.802 1.00 54.19 155 SER A N 1
ATOM 1231 C CA . SER A 1 155 ? 15.683 -13.782 -7.120 1.00 54.19 155 SER A CA 1
ATOM 1232 C C . SER A 1 155 ? 15.285 -13.247 -5.736 1.00 54.19 155 SER A C 1
ATOM 1234 O O . SER A 1 155 ? 14.126 -13.340 -5.342 1.00 54.19 155 SER A O 1
ATOM 1236 N N . SER A 1 156 ? 16.213 -12.570 -5.053 1.00 52.62 156 SER A N 1
ATOM 1237 C CA . SER A 1 156 ? 16.012 -11.872 -3.788 1.00 52.62 156 SER A CA 1
ATOM 1238 C C . SER A 1 156 ? 14.822 -10.909 -3.729 1.00 52.62 156 SER A C 1
ATOM 1240 O O . SER A 1 156 ? 14.265 -10.767 -2.644 1.00 52.62 156 SER A O 1
ATOM 1242 N N . LEU A 1 157 ? 14.407 -10.243 -4.816 1.00 54.47 157 LEU A N 1
ATOM 1243 C CA . LEU A 1 157 ? 13.279 -9.297 -4.769 1.00 54.47 157 LEU A CA 1
ATOM 1244 C C . LEU A 1 157 ? 11.915 -9.983 -4.926 1.00 54.47 157 LEU A C 1
ATOM 1246 O O . LEU A 1 157 ? 10.982 -9.584 -4.227 1.00 54.47 157 LEU A O 1
ATOM 1250 N N . LEU A 1 158 ? 11.811 -11.067 -5.709 1.00 61.22 158 LEU A N 1
ATOM 1251 C CA . LEU A 1 158 ? 10.642 -11.955 -5.629 1.00 61.22 158 LEU A CA 1
ATOM 1252 C C . LEU A 1 158 ? 10.560 -12.615 -4.259 1.00 61.22 158 LEU A C 1
ATOM 1254 O O . LEU A 1 158 ? 9.509 -12.582 -3.621 1.00 61.22 158 LEU A O 1
ATOM 1258 N N . ASP A 1 159 ? 11.675 -13.169 -3.786 1.00 63.53 159 ASP A N 1
ATOM 1259 C CA . ASP A 1 159 ? 11.741 -13.837 -2.489 1.00 63.53 159 ASP A CA 1
ATOM 1260 C C . ASP A 1 159 ? 11.434 -12.856 -1.344 1.00 63.53 159 ASP A C 1
ATOM 1262 O O . ASP A 1 159 ? 10.881 -13.244 -0.312 1.00 63.53 159 ASP A O 1
ATOM 1266 N N . ALA A 1 160 ? 11.766 -11.568 -1.509 1.00 60.09 160 ALA A N 1
ATOM 1267 C CA . ALA A 1 160 ? 11.438 -10.507 -0.558 1.00 60.09 160 ALA A CA 1
ATOM 1268 C C . ALA A 1 160 ? 9.988 -10.013 -0.664 1.00 60.09 160 ALA A C 1
ATOM 1270 O O . ALA A 1 160 ? 9.454 -9.543 0.344 1.00 60.09 160 ALA A O 1
ATOM 1271 N N . ALA A 1 161 ? 9.365 -10.094 -1.843 1.00 64.19 161 ALA A N 1
ATOM 1272 C CA . ALA A 1 161 ? 7.952 -9.780 -2.047 1.00 64.19 161 ALA A CA 1
ATOM 1273 C C . ALA A 1 161 ? 7.034 -10.898 -1.527 1.00 64.19 161 ALA A C 1
ATOM 1275 O O . ALA A 1 161 ? 5.904 -10.629 -1.108 1.00 64.19 161 ALA A O 1
ATOM 1276 N N . GLN A 1 162 ? 7.521 -12.141 -1.503 1.00 71.50 162 GLN A N 1
ATOM 1277 C CA . GLN A 1 162 ? 6.798 -13.276 -0.944 1.00 71.50 162 GLN A CA 1
ATOM 1278 C C . GLN A 1 162 ? 6.706 -13.220 0.590 1.00 71.50 162 GLN A C 1
ATOM 1280 O O . GLN A 1 162 ? 7.553 -12.673 1.306 1.00 71.50 162 GLN A O 1
ATOM 1285 N N . TRP A 1 163 ? 5.625 -13.793 1.120 1.00 68.81 163 TRP A N 1
ATOM 1286 C CA . TRP A 1 163 ? 5.417 -13.897 2.559 1.00 68.81 163 TRP A CA 1
ATOM 1287 C C . TRP A 1 163 ? 6.353 -14.960 3.141 1.00 68.81 163 TRP A C 1
ATOM 1289 O O . TRP A 1 163 ? 6.147 -16.157 2.953 1.00 68.81 163 TRP A O 1
ATOM 1299 N N . GLN A 1 164 ? 7.396 -14.525 3.845 1.00 75.12 164 GLN A N 1
ATOM 1300 C CA . GLN A 1 164 ? 8.415 -15.424 4.386 1.00 75.12 164 GLN A CA 1
ATOM 1301 C C . GLN A 1 164 ? 7.968 -16.082 5.710 1.00 75.12 164 GLN A C 1
ATOM 1303 O O . GLN A 1 164 ? 7.234 -15.464 6.494 1.00 75.12 164 GLN A O 1
ATOM 1308 N N . PRO A 1 165 ? 8.435 -17.312 6.016 1.00 77.56 165 PRO A N 1
ATOM 1309 C CA . PRO A 1 165 ? 8.237 -17.950 7.316 1.00 77.56 165 PRO A CA 1
ATOM 1310 C C . PRO A 1 165 ? 8.759 -17.085 8.470 1.00 77.56 165 PRO A C 1
ATOM 1312 O O . PRO A 1 165 ? 9.734 -16.352 8.320 1.00 77.56 165 PRO A O 1
ATOM 1315 N N . GLN A 1 166 ? 8.159 -17.213 9.660 1.00 77.00 166 GLN A N 1
ATOM 1316 C CA . GLN A 1 166 ? 8.495 -16.376 10.824 1.00 77.00 166 GLN A CA 1
ATOM 1317 C C . GLN A 1 166 ? 9.985 -16.394 11.192 1.00 77.00 166 GLN A C 1
ATOM 1319 O O . GLN A 1 166 ? 10.519 -15.359 11.581 1.00 77.00 166 GLN A O 1
ATOM 1324 N N . SER A 1 167 ? 10.654 -17.538 11.038 1.00 77.56 167 SER A N 1
ATOM 1325 C CA . SER A 1 167 ? 12.085 -17.705 11.321 1.00 77.56 167 SER A CA 1
ATOM 1326 C C . SER A 1 167 ? 12.997 -16.869 10.417 1.00 77.56 167 SER A C 1
ATOM 1328 O O . SER A 1 167 ? 14.145 -16.632 10.776 1.00 77.56 167 SER A O 1
ATOM 1330 N N . GLN A 1 168 ? 12.495 -16.411 9.270 1.00 77.25 168 GLN A N 1
ATOM 1331 C CA . GLN A 1 168 ? 13.238 -15.622 8.285 1.00 77.25 168 GLN A CA 1
ATOM 1332 C C . GLN A 1 168 ? 12.864 -14.130 8.322 1.00 77.25 168 GLN A C 1
ATOM 1334 O O . GLN A 1 168 ? 13.470 -13.311 7.631 1.00 77.25 168 GLN A O 1
ATOM 1339 N N . LEU A 1 169 ? 11.877 -13.744 9.140 1.00 82.00 169 LEU A N 1
ATOM 1340 C CA . LEU A 1 169 ? 11.458 -12.351 9.261 1.00 82.00 169 LEU A CA 1
ATOM 1341 C C . LEU A 1 169 ? 12.438 -11.574 10.140 1.00 82.00 169 LEU A C 1
ATOM 1343 O O . LEU A 1 169 ? 12.582 -11.859 11.327 1.00 82.00 169 LEU A O 1
ATOM 1347 N N . GLY A 1 170 ? 13.043 -10.527 9.577 1.00 86.69 170 GLY A N 1
ATOM 1348 C CA . GLY A 1 170 ? 13.761 -9.528 10.368 1.00 86.69 170 GLY A CA 1
ATOM 1349 C C . GLY A 1 170 ? 12.843 -8.828 11.380 1.00 86.69 170 GLY A C 1
ATOM 1350 O O . GLY A 1 170 ? 11.626 -8.758 11.185 1.00 86.69 170 GLY A O 1
ATOM 1351 N N . THR A 1 171 ? 13.432 -8.267 12.439 1.00 91.12 171 THR A N 1
ATOM 1352 C CA . THR A 1 171 ? 12.729 -7.640 13.576 1.00 91.12 171 THR A CA 1
ATOM 1353 C C . THR A 1 171 ? 11.630 -6.669 13.144 1.00 91.12 171 THR A C 1
ATOM 1355 O O . THR A 1 171 ? 10.507 -6.740 13.635 1.00 91.12 171 THR A O 1
ATOM 1358 N N . THR A 1 172 ? 11.912 -5.815 12.159 1.00 91.19 172 THR A N 1
ATOM 1359 C CA . THR A 1 172 ? 10.956 -4.842 11.615 1.00 91.19 172 THR A CA 1
ATOM 1360 C C . THR A 1 172 ? 9.676 -5.503 11.096 1.00 91.19 172 THR A C 1
ATOM 1362 O O . THR A 1 172 ? 8.576 -5.094 11.459 1.00 91.19 172 THR A O 1
ATOM 1365 N N . ARG A 1 173 ? 9.797 -6.579 10.305 1.00 90.81 173 ARG A N 1
ATOM 1366 C CA . ARG A 1 173 ? 8.641 -7.311 9.759 1.00 90.81 173 ARG A CA 1
ATOM 1367 C C . ARG A 1 173 ? 7.851 -8.023 10.857 1.00 90.81 173 ARG A C 1
ATOM 1369 O O . ARG A 1 173 ? 6.630 -8.113 10.766 1.00 90.81 173 ARG A O 1
ATOM 1376 N N . GLN A 1 174 ? 8.525 -8.503 11.904 1.00 92.50 174 GLN A N 1
ATOM 1377 C CA . GLN A 1 174 ? 7.849 -9.103 13.059 1.00 92.50 174 GLN A CA 1
ATOM 1378 C C . GLN A 1 174 ? 7.007 -8.071 13.818 1.00 92.50 174 GLN A C 1
ATOM 1380 O O . GLN A 1 174 ? 5.861 -8.362 14.154 1.00 92.50 174 GLN A O 1
ATOM 1385 N N . ILE A 1 175 ? 7.534 -6.858 14.025 1.00 94.00 175 ILE A N 1
ATOM 1386 C CA . ILE A 1 175 ? 6.793 -5.753 14.653 1.00 94.00 175 ILE A CA 1
ATOM 1387 C C . ILE A 1 175 ? 5.571 -5.384 13.808 1.00 94.00 175 ILE A C 1
ATOM 1389 O O . ILE A 1 175 ? 4.462 -5.338 14.337 1.00 94.00 175 ILE A O 1
ATOM 1393 N N . VAL A 1 176 ? 5.746 -5.190 12.495 1.00 94.56 176 VAL A N 1
ATOM 1394 C CA . VAL A 1 176 ? 4.641 -4.888 11.565 1.00 94.56 176 VAL A CA 1
ATOM 1395 C C . VAL A 1 176 ? 3.575 -5.973 11.620 1.00 94.56 176 VAL A C 1
ATOM 1397 O O . VAL A 1 176 ? 2.395 -5.664 11.737 1.00 94.56 176 VAL A O 1
ATOM 1400 N N . ARG A 1 177 ? 3.974 -7.249 11.594 1.00 92.62 177 ARG A N 1
ATOM 1401 C CA . ARG A 1 177 ? 3.044 -8.377 11.700 1.00 92.62 177 ARG A CA 1
ATOM 1402 C C . ARG A 1 177 ? 2.294 -8.371 13.033 1.00 92.62 177 ARG A C 1
ATOM 1404 O O . ARG A 1 177 ? 1.088 -8.594 13.048 1.00 92.62 177 ARG A O 1
ATOM 1411 N N . GLY A 1 178 ? 2.989 -8.098 14.136 1.00 94.75 178 GLY A N 1
ATOM 1412 C CA . GLY A 1 178 ? 2.378 -7.954 15.456 1.00 94.75 178 GLY A CA 1
ATOM 1413 C C . GLY A 1 178 ? 1.341 -6.833 15.485 1.00 94.75 178 GLY A C 1
ATOM 1414 O O . GLY A 1 178 ? 0.219 -7.055 15.927 1.00 94.75 178 GLY A O 1
ATOM 1415 N N . LEU A 1 179 ? 1.676 -5.661 14.942 1.00 95.12 179 LEU A N 1
ATOM 1416 C CA . LEU A 1 179 ? 0.763 -4.520 14.837 1.00 95.12 179 LEU A CA 1
ATOM 1417 C C . LEU A 1 179 ? -0.429 -4.806 13.914 1.00 95.12 179 LEU A C 1
ATOM 1419 O O . LEU A 1 179 ? -1.558 -4.468 14.263 1.00 95.12 179 LEU A O 1
ATOM 1423 N N . ALA A 1 180 ? -0.200 -5.477 12.784 1.00 94.75 180 ALA A N 1
ATOM 1424 C CA . ALA A 1 180 ? -1.242 -5.864 11.838 1.00 94.75 180 ALA A CA 1
ATOM 1425 C C . ALA A 1 180 ? -2.257 -6.842 12.450 1.00 94.75 180 ALA A C 1
ATOM 1427 O O . ALA A 1 180 ? -3.414 -6.842 12.051 1.00 94.75 180 ALA A O 1
ATOM 1428 N N . ILE A 1 181 ? -1.851 -7.654 13.432 1.00 95.50 181 ILE A N 1
ATOM 1429 C CA . ILE A 1 181 ? -2.752 -8.544 14.183 1.00 95.50 181 ILE A CA 1
ATOM 1430 C C . ILE A 1 181 ? -3.389 -7.804 15.369 1.00 95.50 181 ILE A C 1
ATOM 1432 O O . ILE A 1 181 ? -4.593 -7.907 15.601 1.00 95.50 181 ILE A O 1
ATOM 1436 N N . ALA A 1 182 ? -2.595 -7.046 16.127 1.00 96.06 182 ALA A N 1
ATOM 1437 C CA . ALA A 1 182 ? -3.047 -6.368 17.337 1.00 96.06 182 ALA A CA 1
ATOM 1438 C C . ALA A 1 182 ? -4.070 -5.263 17.046 1.00 96.06 182 ALA A C 1
ATOM 1440 O O . ALA A 1 182 ? -5.030 -5.121 17.800 1.00 96.06 182 ALA A O 1
ATOM 1441 N N . SER A 1 183 ? -3.895 -4.507 15.957 1.00 95.75 183 SER A N 1
ATOM 1442 C CA . SER A 1 183 ? -4.790 -3.406 15.585 1.00 95.75 183 SER A CA 1
ATOM 1443 C C . SER A 1 183 ? -6.249 -3.856 15.368 1.00 95.75 183 SER A C 1
ATOM 1445 O O . SER A 1 183 ? -7.123 -3.396 16.117 1.00 95.75 183 SER A O 1
ATOM 1447 N N . PRO A 1 184 ? -6.549 -4.809 14.458 1.00 96.06 184 PRO A N 1
ATOM 1448 C CA . PRO A 1 184 ? -7.916 -5.286 14.261 1.00 96.06 184 PRO A CA 1
ATOM 1449 C C . PRO A 1 184 ? -8.476 -5.981 15.505 1.00 96.06 184 PRO A C 1
ATOM 1451 O O . PRO A 1 184 ? -9.647 -5.788 15.826 1.00 96.06 184 PRO A O 1
ATOM 1454 N N . LEU A 1 185 ? -7.663 -6.737 16.255 1.00 96.88 185 LEU A N 1
ATOM 1455 C CA . LEU A 1 185 ? -8.114 -7.363 17.503 1.00 96.88 185 LEU A CA 1
ATOM 1456 C C . LEU A 1 185 ? -8.549 -6.325 18.539 1.00 96.88 185 LEU A C 1
ATOM 1458 O O . LEU A 1 185 ? -9.608 -6.472 19.148 1.00 96.88 185 LEU A O 1
ATOM 1462 N N . LEU A 1 186 ? -7.765 -5.263 18.725 1.00 96.69 186 LEU A N 1
ATOM 1463 C CA . LEU A 1 186 ? -8.079 -4.219 19.693 1.00 96.69 186 LEU A CA 1
ATOM 1464 C C . LEU A 1 186 ? -9.354 -3.460 19.303 1.00 96.69 186 LEU A C 1
ATOM 1466 O O . LEU A 1 186 ? -10.184 -3.173 20.169 1.00 96.69 186 LEU A O 1
ATOM 1470 N N . LEU A 1 187 ? -9.558 -3.211 18.005 1.00 95.94 187 LEU A N 1
ATOM 1471 C CA . LEU A 1 187 ? -10.800 -2.638 17.482 1.00 95.94 187 LEU A CA 1
ATOM 1472 C C . LEU A 1 187 ? -12.001 -3.551 17.715 1.00 95.94 187 LEU A C 1
ATOM 1474 O O . LEU A 1 187 ? -13.029 -3.086 18.202 1.00 95.94 187 LEU A O 1
ATOM 1478 N N . LEU A 1 188 ? -11.878 -4.848 17.425 1.00 96.31 188 LEU A N 1
ATOM 1479 C CA . LEU A 1 188 ? -12.952 -5.818 17.647 1.00 96.31 188 LEU A CA 1
ATOM 1480 C C . LEU A 1 188 ? -13.315 -5.937 19.130 1.00 96.31 188 LEU A C 1
ATOM 1482 O O . LEU A 1 188 ? -14.499 -5.946 19.464 1.00 96.31 188 LEU A O 1
ATOM 1486 N N . ILE A 1 189 ? -12.323 -5.967 20.024 1.00 96.44 189 ILE A N 1
ATOM 1487 C CA . ILE A 1 189 ? -12.546 -5.985 21.475 1.00 96.44 189 ILE A CA 1
ATOM 1488 C C . ILE A 1 189 ? -13.272 -4.709 21.912 1.00 96.44 189 ILE A C 1
ATOM 1490 O O . ILE A 1 189 ? -14.298 -4.788 22.588 1.00 96.44 189 ILE A O 1
ATOM 1494 N N . ALA A 1 190 ? -12.788 -3.534 21.501 1.00 95.31 190 ALA A N 1
ATOM 1495 C CA . ALA A 1 190 ? -13.420 -2.262 21.841 1.00 95.31 190 ALA A CA 1
ATOM 1496 C C . ALA A 1 190 ? -14.859 -2.174 21.315 1.00 95.31 190 ALA A C 1
ATOM 1498 O O . ALA A 1 190 ? -15.752 -1.767 22.057 1.00 95.31 190 ALA A O 1
ATOM 1499 N N . LEU A 1 191 ? -15.107 -2.615 20.078 1.00 94.75 191 LEU A N 1
ATOM 1500 C CA . LEU A 1 191 ? -16.442 -2.665 19.486 1.00 94.75 191 LEU A CA 1
ATOM 1501 C C . LEU A 1 191 ? -17.360 -3.642 20.229 1.00 94.75 191 LEU A C 1
ATOM 1503 O O . LEU A 1 191 ? -18.478 -3.267 20.572 1.00 94.75 191 LEU A O 1
ATOM 1507 N N . ALA A 1 192 ? -16.907 -4.858 20.541 1.00 94.44 192 ALA A N 1
ATOM 1508 C CA . ALA A 1 192 ? -17.702 -5.843 21.280 1.00 94.44 192 ALA A CA 1
ATOM 1509 C C . ALA A 1 192 ? -18.090 -5.331 22.678 1.00 94.44 192 ALA A C 1
ATOM 1511 O O . ALA A 1 192 ? -19.238 -5.451 23.124 1.00 94.44 192 ALA A O 1
ATOM 1512 N N . VAL A 1 193 ? -17.145 -4.692 23.364 1.00 92.62 193 VAL A N 1
ATOM 1513 C CA . VA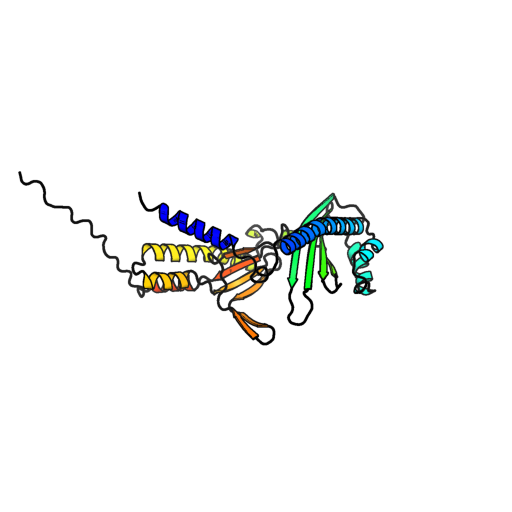L A 1 193 ? -17.376 -4.076 24.671 1.00 92.62 193 VAL A CA 1
ATOM 1514 C C . VAL A 1 193 ? -18.314 -2.868 24.561 1.00 92.62 193 VAL A C 1
ATOM 1516 O O . VAL A 1 193 ? -19.217 -2.704 25.382 1.00 92.62 193 VAL A O 1
ATOM 1519 N N . TRP A 1 194 ? -18.162 -2.046 23.523 1.00 90.88 194 TRP A N 1
ATOM 1520 C CA . TRP A 1 194 ? -19.057 -0.924 23.253 1.00 90.88 194 TRP A CA 1
ATOM 1521 C C . TRP A 1 194 ? -20.494 -1.387 22.979 1.00 90.88 194 TRP A C 1
ATOM 1523 O O . TRP A 1 194 ? -21.420 -0.872 23.611 1.00 90.88 194 TRP A O 1
ATOM 1533 N N . VAL A 1 195 ? -20.687 -2.395 22.117 1.00 89.44 195 VAL A N 1
ATOM 1534 C CA . VAL A 1 195 ? -22.008 -2.969 21.801 1.00 89.44 195 VAL A CA 1
ATOM 1535 C C . VAL A 1 195 ? -22.670 -3.539 23.054 1.00 89.44 195 VAL A C 1
ATOM 1537 O O . VAL A 1 195 ? -23.844 -3.267 23.304 1.00 89.44 195 VAL A O 1
ATOM 1540 N N . SER A 1 196 ? -21.930 -4.313 23.853 1.00 86.38 196 SER A N 1
ATOM 1541 C CA . SER A 1 196 ? -22.489 -4.992 25.028 1.00 86.38 196 SER A CA 1
ATOM 1542 C C . SER A 1 196 ? -22.849 -4.042 26.169 1.00 86.38 196 SER A C 1
ATOM 1544 O O . SER A 1 196 ? -23.761 -4.340 26.941 1.00 86.38 196 SER A O 1
ATOM 1546 N N . ARG A 1 197 ? -22.156 -2.904 26.303 1.00 79.12 197 ARG A N 1
ATOM 1547 C CA . ARG A 1 197 ? -22.270 -2.076 27.511 1.00 79.12 197 ARG A CA 1
ATOM 1548 C C . ARG A 1 197 ? -22.863 -0.688 27.310 1.00 79.12 197 ARG A C 1
ATOM 1550 O O . ARG A 1 197 ? -23.478 -0.155 28.235 1.00 79.12 197 ARG A O 1
ATOM 1557 N N . ALA A 1 198 ? -22.706 -0.059 26.150 1.00 70.69 198 ALA A N 1
ATOM 1558 C CA . ALA A 1 198 ? -23.214 1.296 25.975 1.00 70.69 198 ALA A CA 1
ATOM 1559 C C . ALA A 1 198 ? -24.748 1.255 25.941 1.00 70.69 198 ALA A C 1
ATOM 1561 O O . ALA A 1 198 ? -25.274 0.457 25.185 1.00 70.69 198 ALA A O 1
ATOM 1562 N N . ARG A 1 199 ? -25.486 2.093 26.691 1.00 68.94 199 ARG A N 1
ATOM 1563 C CA . ARG A 1 199 ? -26.977 2.160 26.671 1.00 68.94 199 ARG A CA 1
ATOM 1564 C C . ARG A 1 199 ? -27.549 3.462 26.086 1.00 68.94 199 ARG A C 1
ATOM 1566 O O . ARG A 1 199 ? -28.631 3.458 25.511 1.00 68.94 199 ARG A O 1
ATOM 1573 N N . GLN A 1 200 ? -26.815 4.572 26.179 1.00 72.69 200 GLN A N 1
ATOM 1574 C CA . GLN A 1 200 ? -27.272 5.892 25.724 1.00 72.69 200 GLN A CA 1
ATOM 1575 C C . GLN A 1 200 ? -26.929 6.151 24.247 1.00 72.69 200 GLN A C 1
ATOM 1577 O O . GLN A 1 200 ? -25.760 6.312 23.902 1.00 72.69 200 GLN A O 1
ATOM 1582 N N . LEU A 1 201 ? -27.947 6.270 23.384 1.00 72.56 201 LEU A N 1
ATOM 1583 C CA . LEU A 1 201 ? -27.805 6.467 21.929 1.00 72.56 201 LEU A CA 1
ATOM 1584 C C . LEU A 1 201 ? -26.913 7.650 21.517 1.00 72.56 201 LEU A C 1
ATOM 1586 O O . LEU A 1 201 ? -26.094 7.499 20.617 1.00 72.56 201 LEU A O 1
ATOM 1590 N N . ARG A 1 202 ? -27.016 8.811 22.178 1.00 78.94 202 ARG A N 1
ATOM 1591 C CA . ARG A 1 202 ? -26.242 10.003 21.771 1.00 78.94 202 ARG A CA 1
ATOM 1592 C C . ARG A 1 202 ? -24.738 9.858 22.025 1.00 78.94 202 ARG A C 1
ATOM 1594 O O . ARG A 1 202 ? -23.939 10.143 21.142 1.00 78.94 202 ARG A O 1
ATOM 1601 N N . ARG A 1 203 ? -24.342 9.367 23.205 1.00 80.62 203 ARG A N 1
ATOM 1602 C CA . ARG A 1 203 ? -22.921 9.138 23.540 1.00 80.62 203 ARG A CA 1
ATOM 1603 C C . ARG A 1 203 ? -22.345 7.911 22.827 1.00 80.62 203 ARG A C 1
ATOM 1605 O O . ARG A 1 203 ? -21.143 7.862 22.592 1.00 80.62 203 ARG A O 1
ATOM 1612 N N . ARG A 1 204 ? -23.197 6.949 22.447 1.00 82.25 204 ARG A N 1
ATOM 1613 C CA . ARG A 1 204 ? -22.818 5.766 21.657 1.00 82.25 204 ARG A CA 1
ATOM 1614 C C . ARG A 1 204 ? -22.167 6.151 20.331 1.00 82.25 204 ARG A C 1
ATOM 1616 O O . ARG A 1 204 ? -21.114 5.608 20.030 1.00 82.25 204 ARG A O 1
ATOM 1623 N N . LEU A 1 205 ? -22.758 7.084 19.582 1.00 89.31 205 LEU A N 1
ATOM 1624 C CA . LEU A 1 205 ? -22.243 7.471 18.262 1.00 89.31 205 LEU A CA 1
ATOM 1625 C C . LEU A 1 205 ? -20.877 8.155 18.346 1.00 89.31 205 LEU A C 1
ATOM 1627 O O . LEU A 1 205 ? -19.998 7.838 17.556 1.00 89.31 205 LEU A O 1
ATOM 1631 N N . ILE A 1 206 ? -20.671 9.024 19.341 1.00 90.81 206 ILE A N 1
ATOM 1632 C CA . ILE A 1 206 ? -19.371 9.679 19.557 1.00 90.81 206 ILE A CA 1
ATOM 1633 C C . ILE A 1 206 ? -18.299 8.627 19.846 1.00 90.81 206 ILE A C 1
ATOM 1635 O O . ILE A 1 206 ? -17.254 8.625 19.205 1.00 90.81 206 ILE A O 1
ATOM 1639 N N . TRP A 1 207 ? -18.575 7.691 20.761 1.00 91.56 207 TRP A N 1
ATOM 1640 C CA . TRP A 1 207 ? -17.628 6.619 21.060 1.00 91.56 207 TRP A CA 1
ATOM 1641 C C . TRP A 1 207 ? -17.390 5.689 19.878 1.00 91.56 207 TRP A C 1
ATOM 1643 O O . TRP A 1 207 ? -16.267 5.243 19.706 1.00 91.56 207 TRP A O 1
ATOM 1653 N N . LEU A 1 208 ? -18.399 5.430 19.047 1.00 92.06 208 LEU A N 1
ATOM 1654 C CA . LEU A 1 208 ? -18.214 4.645 17.832 1.00 92.06 208 LEU A CA 1
ATOM 1655 C C . LEU A 1 208 ? -17.238 5.334 16.874 1.00 92.06 208 LEU A C 1
ATOM 1657 O O . LEU A 1 208 ? -16.306 4.691 16.408 1.00 92.06 208 LEU A O 1
ATOM 1661 N N . VAL A 1 209 ? -17.413 6.637 16.627 1.00 92.25 209 VAL A N 1
ATOM 1662 C CA . VAL A 1 209 ? -16.492 7.419 15.785 1.00 92.25 209 VAL A CA 1
ATOM 1663 C C . VAL A 1 209 ? -15.086 7.414 16.376 1.00 92.25 209 VAL A C 1
ATOM 1665 O O . VAL A 1 209 ? -14.131 7.184 15.648 1.00 92.25 209 VAL A O 1
ATOM 1668 N N . VAL A 1 210 ? -14.952 7.597 17.692 1.00 92.19 210 VAL A N 1
ATOM 1669 C CA . VAL A 1 210 ? -13.652 7.540 18.377 1.00 92.19 210 VAL A CA 1
ATOM 1670 C C . VAL A 1 210 ? -13.014 6.157 18.243 1.00 92.19 210 VAL A C 1
ATOM 1672 O O . VAL A 1 210 ? -11.845 6.072 17.901 1.00 92.19 210 VAL A O 1
ATOM 1675 N N . ILE A 1 211 ? -13.759 5.073 18.471 1.00 92.88 211 ILE A N 1
ATOM 1676 C CA . ILE A 1 211 ? -13.246 3.700 18.354 1.00 92.88 211 ILE A CA 1
ATOM 1677 C C . ILE A 1 211 ? -12.800 3.416 16.919 1.00 92.88 211 ILE A C 1
ATOM 1679 O O . ILE A 1 211 ? -11.740 2.836 16.731 1.00 92.88 211 ILE A O 1
ATOM 1683 N N . LEU A 1 212 ? -13.584 3.832 15.921 1.00 92.50 212 LEU A N 1
ATOM 1684 C CA . LEU A 1 212 ? -13.274 3.620 14.506 1.00 92.50 212 LEU A CA 1
ATOM 1685 C C . LEU A 1 212 ? -12.182 4.556 13.972 1.00 92.50 212 LEU A C 1
ATOM 1687 O O . LEU A 1 212 ? -11.625 4.280 12.913 1.00 92.50 212 LEU A O 1
ATOM 1691 N N . ALA A 1 213 ? -11.874 5.650 14.669 1.00 91.00 213 ALA A N 1
ATOM 1692 C CA . ALA A 1 213 ? -10.810 6.558 14.277 1.00 91.00 213 ALA A CA 1
ATOM 1693 C C . ALA A 1 213 ? -9.440 5.912 14.525 1.00 91.00 213 ALA A C 1
ATOM 1695 O O . ALA A 1 213 ? -9.032 5.663 15.664 1.00 91.00 213 ALA A O 1
ATOM 1696 N N . THR A 1 214 ? -8.715 5.676 13.436 1.00 88.06 214 THR A N 1
ATOM 1697 C CA . THR A 1 214 ? -7.354 5.145 13.449 1.00 88.06 214 THR A CA 1
ATOM 1698 C C . THR A 1 214 ? -6.375 6.242 13.047 1.00 88.06 214 THR A C 1
ATOM 1700 O O . THR A 1 214 ? -6.417 6.746 11.927 1.00 88.06 214 THR A O 1
ATOM 1703 N N . SER A 1 215 ? -5.514 6.648 13.974 1.00 90.62 215 SER A N 1
ATOM 1704 C CA . SER A 1 215 ? -4.445 7.624 13.742 1.00 90.62 215 SER A CA 1
ATOM 1705 C C . SER A 1 215 ? -3.404 7.478 14.859 1.00 90.62 215 SER A C 1
ATOM 1707 O O . SER A 1 215 ? -3.815 7.294 16.008 1.00 90.62 215 SER A O 1
ATOM 1709 N N . PRO A 1 216 ? -2.089 7.540 14.575 1.00 95.25 216 PRO A N 1
ATOM 1710 C CA . PRO A 1 216 ? -1.481 7.691 13.250 1.00 95.25 216 PRO A CA 1
ATOM 1711 C C . PRO A 1 216 ? -1.641 6.439 12.371 1.00 95.25 216 PRO A C 1
ATOM 1713 O O . PRO A 1 216 ? -1.896 5.341 12.871 1.00 95.25 216 PRO A O 1
ATOM 1716 N N . THR A 1 217 ? -1.505 6.623 11.059 1.00 95.88 217 THR A N 1
ATOM 1717 C CA . THR A 1 217 ? -1.560 5.556 10.053 1.00 95.88 217 THR A CA 1
ATOM 1718 C C . THR A 1 217 ? -0.225 5.442 9.331 1.00 95.88 217 THR A C 1
ATOM 1720 O O . THR A 1 217 ? 0.360 6.446 8.930 1.00 95.88 217 THR A O 1
ATOM 1723 N N . PHE A 1 218 ? 0.243 4.211 9.153 1.00 96.25 218 PHE A N 1
ATOM 1724 C CA . PHE A 1 218 ? 1.527 3.887 8.541 1.00 96.25 218 PHE A CA 1
ATOM 1725 C C . PHE A 1 218 ? 1.324 2.956 7.354 1.00 96.25 218 PHE A C 1
ATOM 1727 O O . PHE A 1 218 ? 0.543 2.017 7.458 1.00 96.25 218 PHE A O 1
ATOM 1734 N N . ALA A 1 219 ? 2.068 3.154 6.273 1.00 96.25 219 ALA A N 1
ATOM 1735 C CA . ALA A 1 219 ? 2.247 2.168 5.216 1.00 96.25 219 ALA A CA 1
ATOM 1736 C C . ALA A 1 219 ? 3.637 1.547 5.319 1.00 96.25 219 ALA A C 1
ATOM 1738 O O . ALA A 1 219 ? 4.641 2.248 5.430 1.00 96.25 219 ALA A O 1
ATOM 1739 N N . PHE A 1 220 ? 3.688 0.224 5.258 1.00 95.38 220 PHE A N 1
ATOM 1740 C CA . PHE A 1 220 ? 4.919 -0.545 5.260 1.00 95.38 220 PHE A CA 1
ATOM 1741 C C . PHE A 1 220 ? 5.054 -1.322 3.954 1.00 95.38 220 PHE A C 1
ATOM 1743 O O . PHE A 1 220 ? 4.183 -2.130 3.620 1.00 95.38 220 PHE A O 1
ATOM 1750 N N . ASN A 1 221 ? 6.156 -1.111 3.235 1.00 91.56 221 ASN A N 1
ATOM 1751 C CA . ASN A 1 221 ? 6.497 -1.915 2.067 1.00 91.56 221 ASN A CA 1
ATOM 1752 C C . ASN A 1 221 ? 7.213 -3.192 2.521 1.00 91.56 221 ASN A C 1
ATOM 1754 O O . ASN A 1 221 ? 8.320 -3.151 3.062 1.00 91.56 221 ASN A O 1
ATOM 1758 N N . TRP A 1 222 ? 6.589 -4.348 2.290 1.00 90.44 222 TRP A N 1
ATOM 1759 C CA . TRP A 1 222 ? 7.097 -5.627 2.780 1.00 90.44 222 TRP A CA 1
ATOM 1760 C C . TRP A 1 222 ? 8.478 -5.994 2.223 1.00 90.44 222 TRP A C 1
ATOM 1762 O O . TRP A 1 222 ? 9.326 -6.516 2.964 1.00 90.44 222 TRP A O 1
ATOM 1772 N N . ALA A 1 223 ? 8.727 -5.694 0.945 1.00 84.06 223 ALA A N 1
ATOM 1773 C CA . ALA A 1 223 ? 9.978 -6.030 0.278 1.00 84.06 223 ALA A CA 1
ATOM 1774 C C . ALA A 1 223 ? 11.107 -5.082 0.692 1.00 84.06 223 ALA A C 1
ATOM 1776 O O . ALA A 1 223 ? 12.115 -5.557 1.220 1.00 84.06 223 ALA A O 1
ATOM 1777 N N . SER A 1 224 ? 10.922 -3.768 0.518 1.00 83.38 224 SER A N 1
ATOM 1778 C CA . SER A 1 224 ? 11.974 -2.777 0.794 1.00 83.38 224 SER A CA 1
ATOM 1779 C C . SER A 1 224 ? 12.185 -2.507 2.283 1.00 83.38 224 SER A C 1
ATOM 1781 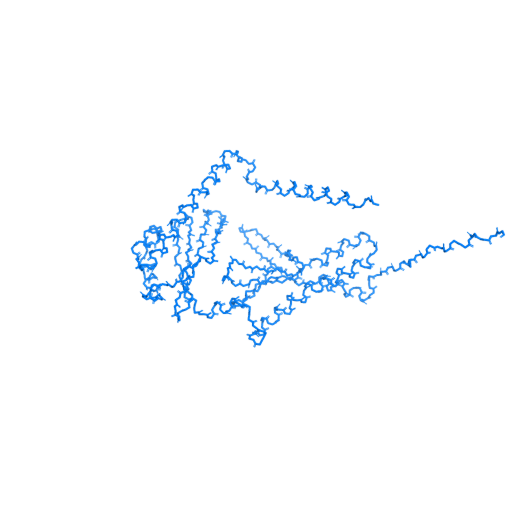O O . SER A 1 224 ? 13.277 -2.116 2.685 1.00 83.38 224 SER A O 1
ATOM 1783 N N . ARG A 1 225 ? 11.183 -2.819 3.119 1.00 88.56 225 ARG A N 1
ATOM 1784 C CA . ARG A 1 225 ? 11.129 -2.508 4.558 1.00 88.56 225 ARG A CA 1
ATOM 1785 C C . ARG A 1 225 ? 10.989 -1.015 4.853 1.00 88.56 225 ARG A C 1
ATOM 1787 O O . ARG A 1 225 ? 11.209 -0.605 5.994 1.00 88.56 225 ARG A O 1
ATOM 1794 N N . ASP A 1 226 ? 10.594 -0.234 3.854 1.00 88.94 226 ASP A N 1
ATOM 1795 C CA . ASP A 1 226 ? 10.346 1.191 4.021 1.00 88.94 226 ASP A CA 1
ATOM 1796 C C . ASP A 1 226 ? 9.049 1.425 4.794 1.00 88.94 226 ASP A C 1
ATOM 1798 O O . ASP A 1 226 ? 8.038 0.744 4.587 1.00 88.94 226 ASP A O 1
ATOM 1802 N N . PHE A 1 227 ? 9.095 2.418 5.678 1.00 92.00 227 PHE A N 1
ATOM 1803 C CA . PHE A 1 227 ? 7.958 2.909 6.439 1.00 92.00 227 PHE A CA 1
ATOM 1804 C C . PHE A 1 227 ? 7.611 4.319 5.996 1.00 92.00 227 PHE A C 1
ATOM 1806 O O . PHE A 1 227 ? 8.443 5.218 6.079 1.00 92.00 227 PHE A O 1
ATOM 1813 N N . ASN A 1 228 ? 6.351 4.510 5.630 1.00 93.06 228 ASN A N 1
ATOM 1814 C CA . ASN A 1 228 ? 5.785 5.809 5.317 1.00 93.06 228 ASN A CA 1
ATOM 1815 C C . ASN A 1 228 ? 4.679 6.128 6.319 1.00 93.06 228 ASN A C 1
ATOM 1817 O O . ASN A 1 228 ? 3.853 5.273 6.643 1.00 93.06 228 ASN A O 1
ATOM 1821 N N . ILE A 1 229 ? 4.658 7.359 6.818 1.00 94.75 229 ILE A N 1
ATOM 1822 C CA . ILE A 1 229 ? 3.554 7.863 7.634 1.00 94.75 229 ILE A CA 1
ATOM 1823 C C . ILE A 1 229 ? 2.530 8.439 6.665 1.00 94.75 229 ILE A C 1
ATOM 1825 O O . ILE A 1 229 ? 2.859 9.335 5.898 1.00 94.75 229 ILE A O 1
ATOM 1829 N N . LEU A 1 230 ? 1.312 7.904 6.685 1.00 93.50 230 LEU A N 1
ATOM 1830 C CA . LEU A 1 230 ? 0.222 8.376 5.832 1.00 93.50 230 LEU A CA 1
ATOM 1831 C C . LEU A 1 230 ? -0.683 9.384 6.544 1.00 93.50 230 LEU A C 1
ATOM 1833 O O . LEU A 1 230 ? -1.307 10.209 5.894 1.00 93.50 230 LEU A O 1
ATOM 1837 N N . ALA A 1 231 ? -0.769 9.314 7.875 1.00 93.50 231 ALA A N 1
ATOM 1838 C CA . ALA A 1 231 ? -1.465 10.304 8.690 1.00 93.50 231 ALA A CA 1
ATOM 1839 C C . ALA A 1 231 ? -0.883 10.329 10.119 1.00 93.50 231 ALA A C 1
ATOM 1841 O O . ALA A 1 231 ? -0.562 9.261 10.650 1.00 93.50 231 ALA A O 1
ATOM 1842 N N . PRO A 1 232 ? -0.804 11.491 10.789 1.00 93.38 232 PRO A N 1
ATOM 1843 C CA . PRO A 1 232 ? -1.115 12.810 10.254 1.00 93.38 232 PRO A CA 1
ATOM 1844 C C . PRO A 1 232 ? -0.026 13.309 9.290 1.00 93.38 232 PRO A C 1
ATOM 1846 O O . PRO A 1 232 ? 1.160 13.145 9.577 1.00 93.38 232 PRO A O 1
ATOM 1849 N N . THR A 1 233 ? -0.412 13.941 8.184 1.00 92.94 233 THR A N 1
ATOM 1850 C CA . THR A 1 233 ? 0.512 14.582 7.232 1.00 92.94 233 THR A CA 1
ATOM 1851 C C . THR A 1 233 ? 0.102 16.031 6.964 1.00 92.94 233 THR A C 1
ATOM 1853 O O . THR A 1 233 ? -1.064 16.413 7.098 1.00 92.94 233 THR A O 1
ATOM 1856 N N . LEU A 1 234 ? 1.100 16.862 6.656 1.00 92.81 234 LEU A N 1
ATOM 1857 C CA . LEU A 1 234 ? 0.930 18.253 6.250 1.00 92.81 234 LEU A CA 1
ATOM 1858 C C . LEU A 1 234 ? 1.706 18.461 4.957 1.00 92.81 234 LEU A C 1
ATOM 1860 O O . LEU A 1 234 ? 2.936 18.439 4.965 1.00 92.81 234 LEU A O 1
ATOM 1864 N N . GLU A 1 235 ? 0.984 18.675 3.868 1.00 90.19 235 GLU A N 1
ATOM 1865 C CA . GLU A 1 235 ? 1.560 18.820 2.534 1.00 90.19 235 GLU A CA 1
ATOM 1866 C C . GLU A 1 235 ? 1.071 20.122 1.895 1.00 90.19 235 GLU A C 1
ATOM 1868 O O . GLU A 1 235 ? -0.049 20.565 2.139 1.00 90.19 235 GLU A O 1
ATOM 1873 N N . SER A 1 236 ? 1.928 20.779 1.112 1.00 90.19 236 SER A N 1
ATOM 1874 C CA . SER A 1 236 ? 1.561 21.972 0.342 1.00 90.19 236 SER A CA 1
ATOM 1875 C C . SER A 1 236 ? 1.507 21.595 -1.129 1.00 90.19 236 SER A C 1
ATOM 1877 O O . SER A 1 236 ? 2.537 21.261 -1.717 1.00 90.19 236 SER A O 1
ATOM 1879 N N . ILE A 1 237 ? 0.308 21.623 -1.705 1.00 85.75 237 ILE A N 1
ATOM 1880 C CA . ILE A 1 237 ? 0.054 21.303 -3.110 1.00 85.75 237 ILE A CA 1
ATOM 1881 C C . ILE A 1 237 ? -0.465 22.589 -3.752 1.00 85.75 237 ILE A C 1
ATOM 1883 O O . ILE A 1 237 ? -1.455 23.160 -3.302 1.00 85.75 237 ILE A O 1
ATOM 1887 N N . ASP A 1 238 ? 0.264 23.109 -4.741 1.00 87.19 238 ASP A N 1
ATOM 1888 C CA . ASP A 1 238 ? -0.056 24.365 -5.442 1.00 87.19 238 ASP A CA 1
ATOM 1889 C C . ASP A 1 238 ? -0.244 25.588 -4.526 1.00 87.19 238 ASP A C 1
ATOM 1891 O O . ASP A 1 238 ? -1.041 26.488 -4.790 1.00 87.19 238 ASP A O 1
ATOM 1895 N N . GLY A 1 239 ? 0.500 25.626 -3.416 1.00 88.81 239 GLY A N 1
ATOM 1896 C CA . GLY A 1 239 ? 0.405 26.697 -2.421 1.00 88.81 239 GLY A CA 1
ATOM 1897 C C . GLY A 1 239 ? -0.808 26.589 -1.490 1.00 88.81 239 GLY A C 1
ATOM 1898 O O . GLY A 1 239 ? -0.979 27.453 -0.628 1.00 88.81 239 GLY A O 1
ATOM 1899 N N . VAL A 1 240 ? -1.621 25.536 -1.616 1.00 91.38 240 VAL A N 1
ATOM 1900 C CA . VAL A 1 240 ? -2.692 25.191 -0.676 1.00 91.38 240 VAL A CA 1
ATOM 1901 C C . VAL A 1 240 ? -2.164 24.166 0.323 1.00 91.38 240 VAL A C 1
ATOM 1903 O O . VAL A 1 240 ? -1.591 23.145 -0.050 1.00 91.38 240 VAL A O 1
ATOM 1906 N N . TRP A 1 241 ? -2.356 24.435 1.614 1.00 91.19 241 TRP A N 1
ATOM 1907 C CA . TRP A 1 241 ? -1.974 23.508 2.676 1.00 91.19 241 TRP A CA 1
ATOM 1908 C C . TRP A 1 241 ? -3.058 22.446 2.882 1.00 91.19 241 TRP A C 1
ATOM 1910 O O . TRP A 1 241 ? -4.185 22.762 3.270 1.00 91.19 241 TRP A O 1
ATOM 1920 N N . HIS A 1 242 ? -2.694 21.188 2.656 1.00 88.00 242 HIS A N 1
ATOM 1921 C CA . HIS A 1 242 ? -3.497 20.000 2.910 1.00 88.00 242 HIS A CA 1
ATOM 1922 C C . HIS A 1 242 ? -3.086 19.384 4.250 1.00 88.00 242 HIS A C 1
ATOM 1924 O O . HIS A 1 242 ? -1.915 19.089 4.484 1.00 88.00 242 HIS A O 1
ATOM 1930 N N . PHE A 1 243 ? -4.063 19.215 5.141 1.00 93.19 243 PHE A N 1
ATOM 1931 C CA . PHE A 1 243 ? -3.874 18.636 6.470 1.00 93.19 243 PHE A CA 1
ATOM 1932 C C . PHE A 1 243 ? -4.671 17.336 6.570 1.00 93.19 243 PHE A C 1
ATOM 1934 O O . PHE A 1 243 ? -5.869 17.360 6.868 1.00 93.19 243 PHE A O 1
ATOM 1941 N N . ASP A 1 244 ? -4.005 16.203 6.374 1.00 90.44 244 ASP A N 1
ATOM 1942 C CA . ASP A 1 244 ? -4.631 14.888 6.493 1.00 90.44 244 ASP A CA 1
ATOM 1943 C C . ASP A 1 244 ? -4.378 14.328 7.891 1.00 90.44 244 ASP A C 1
ATOM 1945 O O . ASP A 1 244 ? -3.354 13.719 8.178 1.00 90.44 244 ASP A O 1
ATOM 1949 N N . LEU A 1 245 ? -5.319 14.564 8.808 1.00 89.38 245 LEU A N 1
ATOM 1950 C CA . LEU A 1 245 ? -5.194 14.139 10.211 1.00 89.38 245 LEU A CA 1
ATOM 1951 C C . LEU A 1 245 ? -5.565 12.668 10.437 1.00 89.38 245 LEU A C 1
ATOM 1953 O O . LEU A 1 245 ? -5.045 12.013 11.349 1.00 89.38 245 LEU A O 1
ATOM 1957 N N . VAL A 1 246 ? -6.517 12.167 9.651 1.00 87.12 246 VAL A N 1
ATOM 1958 C CA . VAL A 1 246 ? -7.104 10.838 9.818 1.00 87.12 246 VAL A CA 1
ATOM 1959 C C . VAL A 1 246 ? -7.260 10.200 8.451 1.00 87.12 246 VAL A C 1
ATOM 1961 O O . VAL A 1 246 ? -7.973 10.716 7.596 1.00 87.12 246 VAL A O 1
ATOM 1964 N N . GLN A 1 247 ? -6.643 9.035 8.285 1.00 88.06 247 GLN A N 1
ATOM 1965 C CA . GLN A 1 247 ? -6.878 8.178 7.138 1.00 88.06 247 GLN A CA 1
ATOM 1966 C C . GLN A 1 247 ? -7.870 7.084 7.522 1.00 88.06 247 GLN A C 1
ATOM 1968 O O . GLN A 1 247 ? -7.763 6.463 8.582 1.00 88.06 247 GLN A O 1
ATOM 1973 N N . TRP A 1 248 ? -8.845 6.838 6.651 1.00 86.69 248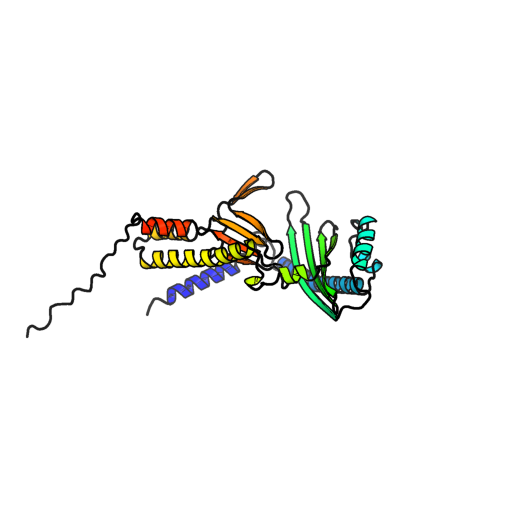 TRP A N 1
ATOM 1974 C CA . TRP A 1 248 ? -9.792 5.753 6.850 1.00 86.69 248 TRP A CA 1
ATOM 1975 C C . TRP A 1 248 ? -9.142 4.405 6.525 1.00 86.69 248 TRP A C 1
ATOM 1977 O O . TRP A 1 248 ? -8.994 4.049 5.357 1.00 86.69 248 TRP A O 1
ATOM 1987 N N . VAL A 1 249 ? -8.781 3.646 7.562 1.00 92.06 249 VAL A N 1
ATOM 1988 C CA . VAL A 1 249 ? -8.293 2.267 7.443 1.00 92.06 249 VAL A CA 1
ATOM 1989 C C . VAL A 1 249 ? -9.287 1.344 8.152 1.00 92.06 249 VAL A C 1
ATOM 1991 O O . VAL A 1 249 ? -9.286 1.274 9.385 1.00 92.06 249 VAL A O 1
ATOM 1994 N N . PRO A 1 250 ? -10.177 0.648 7.420 1.00 86.44 250 PRO A N 1
ATOM 1995 C CA . PRO A 1 250 ? -11.207 -0.175 8.043 1.00 86.44 250 PRO A CA 1
ATOM 1996 C C . PRO A 1 250 ? -10.561 -1.259 8.910 1.00 86.44 250 PRO A C 1
ATOM 1998 O O . PRO A 1 250 ? -9.625 -1.929 8.490 1.00 86.44 250 PRO A O 1
ATOM 2001 N N . PHE A 1 251 ? -11.042 -1.411 10.146 1.00 88.62 251 PHE A N 1
ATOM 2002 C CA . PHE A 1 251 ? -10.467 -2.332 11.137 1.00 88.62 251 PHE A CA 1
ATOM 2003 C C . PHE A 1 251 ? -8.964 -2.122 11.416 1.00 88.62 251 PHE A C 1
ATOM 2005 O O . PHE A 1 251 ? -8.304 -3.029 11.916 1.00 88.62 251 PHE A O 1
ATOM 2012 N N . GLY A 1 252 ? -8.421 -0.935 11.121 1.00 88.62 252 GLY A N 1
ATOM 2013 C CA . GLY A 1 252 ? -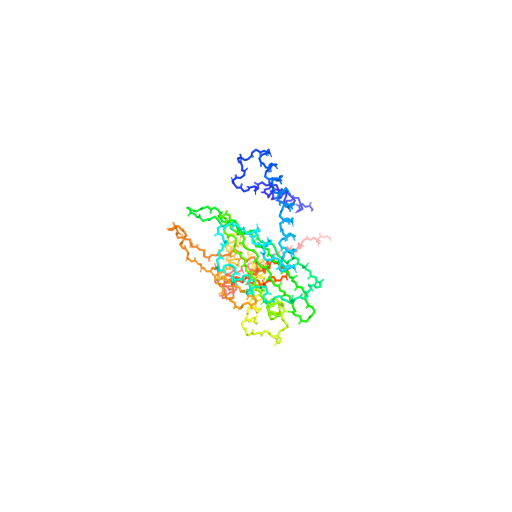7.030 -0.583 11.410 1.00 88.62 252 GLY A CA 1
ATOM 2014 C C . GLY A 1 252 ? -5.989 -1.352 10.596 1.00 88.62 252 GLY A C 1
ATOM 2015 O O . GLY A 1 252 ? -4.798 -1.223 10.880 1.00 88.62 252 GLY A O 1
ATOM 2016 N N . LEU A 1 253 ? -6.414 -2.113 9.583 1.00 94.94 253 LEU A N 1
ATOM 2017 C CA . LEU A 1 253 ? -5.539 -2.825 8.661 1.00 94.94 253 LEU A CA 1
ATOM 2018 C C . LEU A 1 253 ? -6.087 -2.763 7.233 1.00 94.94 253 LEU A C 1
ATOM 2020 O O . LEU A 1 253 ? -7.227 -3.132 6.969 1.00 94.94 253 LEU A O 1
ATOM 2024 N N . GLN A 1 254 ? -5.230 -2.385 6.294 1.00 94.56 254 GLN A N 1
ATOM 2025 C CA . GLN A 1 254 ? -5.469 -2.517 4.866 1.00 94.56 254 GLN A CA 1
ATOM 2026 C C . GLN A 1 254 ? -4.261 -3.207 4.237 1.00 94.56 254 GLN A C 1
ATOM 2028 O O . GLN A 1 254 ? -3.114 -2.842 4.486 1.00 94.56 254 GLN A O 1
ATOM 2033 N N . LEU A 1 255 ? -4.528 -4.226 3.427 1.00 92.75 255 LEU A N 1
ATOM 2034 C CA . LEU A 1 255 ? -3.516 -4.925 2.646 1.00 92.75 255 LEU A CA 1
ATOM 2035 C C . LEU A 1 255 ? -3.733 -4.566 1.183 1.00 92.75 255 LEU A C 1
ATOM 2037 O O . LEU A 1 255 ? -4.828 -4.765 0.657 1.00 92.75 255 LEU A O 1
ATOM 2041 N N . ALA A 1 256 ? -2.702 -4.030 0.546 1.00 88.62 256 ALA A N 1
ATOM 2042 C CA . ALA A 1 256 ? -2.720 -3.706 -0.868 1.00 88.62 256 ALA A CA 1
ATOM 2043 C C . ALA A 1 256 ? -1.576 -4.429 -1.579 1.00 88.62 256 ALA A C 1
ATOM 2045 O O . ALA A 1 256 ? -0.460 -4.528 -1.066 1.00 88.62 256 ALA A O 1
ATOM 2046 N N . LYS A 1 257 ? -1.873 -4.935 -2.773 1.00 83.62 257 LYS A N 1
ATOM 2047 C CA . LYS A 1 257 ? -0.911 -5.542 -3.686 1.00 83.62 257 LYS A CA 1
ATOM 2048 C C . LYS A 1 257 ? -1.349 -5.167 -5.100 1.00 83.62 257 LYS A C 1
ATOM 2050 O O . LYS A 1 257 ? -2.496 -5.424 -5.453 1.00 83.62 257 LYS A O 1
ATOM 2055 N N . SER A 1 258 ? -0.485 -4.511 -5.870 1.00 70.38 258 SER A N 1
ATOM 2056 C CA . SER A 1 258 ? -0.827 -3.994 -7.207 1.00 70.38 258 SER A CA 1
ATOM 2057 C C . SER A 1 258 ? -0.674 -5.020 -8.337 1.00 70.38 258 SER A C 1
ATOM 2059 O O . SER A 1 258 ? -1.032 -4.725 -9.470 1.00 70.38 258 SER A O 1
ATOM 2061 N N . GLY A 1 259 ? -0.179 -6.223 -8.044 1.00 70.06 259 GLY A N 1
ATOM 2062 C CA . GLY A 1 259 ? 0.008 -7.303 -9.014 1.00 70.06 259 GLY A CA 1
ATOM 2063 C C . GLY A 1 259 ? 0.574 -8.553 -8.348 1.00 70.06 259 GLY A C 1
ATOM 2064 O O . GLY A 1 259 ? 0.908 -8.530 -7.163 1.00 70.06 259 GLY A O 1
ATOM 2065 N N . ASP A 1 260 ? 0.718 -9.652 -9.086 1.00 69.06 260 ASP A N 1
ATOM 2066 C CA . ASP A 1 260 ? 1.134 -10.938 -8.502 1.00 69.06 260 ASP A CA 1
ATOM 2067 C C . ASP A 1 260 ? 2.564 -10.943 -7.961 1.00 69.06 260 ASP A C 1
ATOM 2069 O O . ASP A 1 260 ? 2.893 -11.714 -7.055 1.00 69.06 260 ASP A O 1
ATOM 2073 N N . TYR A 1 261 ? 3.376 -10.002 -8.418 1.00 68.62 261 TYR A N 1
ATOM 2074 C CA . TYR A 1 261 ? 4.765 -9.876 -8.009 1.00 68.62 261 TYR A CA 1
ATOM 2075 C C . TYR A 1 261 ? 5.076 -8.526 -7.356 1.00 68.62 261 TYR A C 1
ATOM 2077 O O . TYR A 1 261 ? 6.200 -8.300 -6.912 1.00 68.62 261 TYR A O 1
ATOM 2085 N N . ALA A 1 262 ? 4.076 -7.649 -7.234 1.00 73.00 262 ALA A N 1
ATOM 2086 C CA . ALA A 1 262 ? 4.216 -6.429 -6.461 1.00 73.00 262 ALA A CA 1
ATOM 208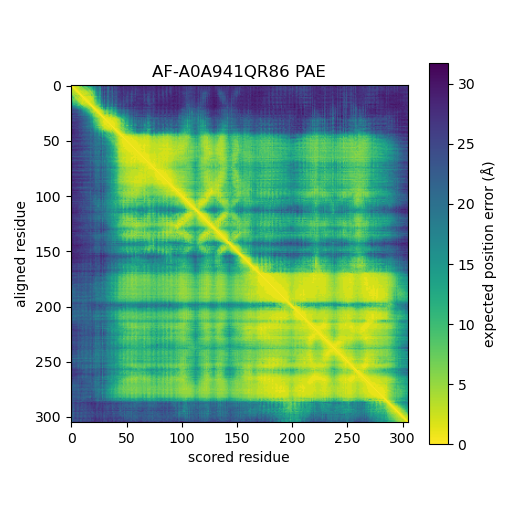7 C C . ALA A 1 262 ? 4.384 -6.767 -4.970 1.00 73.00 262 ALA A C 1
ATOM 2089 O O . ALA A 1 262 ? 3.756 -7.713 -4.469 1.00 73.00 262 ALA A O 1
ATOM 2090 N N . PRO A 1 263 ? 5.206 -6.003 -4.231 1.00 81.69 263 PRO A N 1
ATOM 2091 C CA . PRO A 1 263 ? 5.347 -6.211 -2.804 1.00 81.69 263 PRO A CA 1
ATOM 2092 C C . PRO A 1 263 ? 4.029 -5.916 -2.091 1.00 81.69 263 PRO A C 1
ATOM 2094 O O . PRO A 1 263 ? 3.277 -5.016 -2.469 1.00 81.69 263 PRO A O 1
ATOM 2097 N N . TRP A 1 264 ? 3.772 -6.650 -1.012 1.00 89.31 264 TRP A N 1
ATOM 2098 C CA . TRP A 1 264 ? 2.674 -6.315 -0.116 1.00 89.31 264 TRP A CA 1
ATOM 2099 C C . TRP A 1 264 ? 2.923 -4.948 0.521 1.00 89.31 264 TRP A C 1
ATOM 2101 O O . TRP A 1 264 ? 3.951 -4.729 1.165 1.00 89.31 264 TRP A O 1
ATOM 2111 N N . ILE A 1 265 ? 1.958 -4.049 0.368 1.00 92.56 265 ILE A N 1
ATOM 2112 C CA . ILE A 1 265 ? 1.894 -2.798 1.113 1.00 92.56 265 ILE A CA 1
ATOM 2113 C C . ILE A 1 265 ? 0.906 -3.018 2.251 1.00 92.56 265 ILE A C 1
ATOM 2115 O O . ILE A 1 265 ? -0.285 -3.255 2.036 1.00 92.56 265 ILE A O 1
ATOM 2119 N N . ILE A 1 266 ? 1.426 -2.989 3.473 1.00 95.56 266 ILE A N 1
ATOM 2120 C CA . ILE A 1 266 ? 0.644 -3.179 4.690 1.00 95.56 266 ILE A CA 1
ATOM 2121 C C . ILE A 1 266 ? 0.395 -1.806 5.293 1.00 95.56 266 ILE A C 1
ATOM 2123 O O . ILE A 1 266 ? 1.313 -1.186 5.829 1.00 95.56 266 ILE A O 1
ATOM 2127 N N . THR A 1 267 ? -0.846 -1.347 5.225 1.00 97.00 267 THR A N 1
ATOM 2128 C CA . THR A 1 267 ? -1.274 -0.101 5.851 1.00 97.00 267 THR A CA 1
ATOM 2129 C C . THR A 1 267 ? -1.900 -0.404 7.206 1.00 97.00 267 THR A C 1
ATOM 2131 O O . THR A 1 267 ? -2.893 -1.124 7.295 1.00 97.00 267 THR A O 1
ATOM 2134 N N . ILE A 1 268 ? -1.317 0.133 8.273 1.00 97.19 268 ILE A N 1
ATOM 2135 C CA . ILE A 1 268 ? -1.741 -0.085 9.655 1.00 97.19 268 ILE A CA 1
ATOM 2136 C C . ILE A 1 268 ? -2.142 1.255 10.253 1.00 97.19 268 ILE A C 1
ATOM 2138 O O . ILE A 1 268 ? -1.314 2.151 10.415 1.00 97.19 268 ILE A O 1
ATOM 2142 N N . GLY A 1 269 ? -3.412 1.371 10.624 1.00 96.81 269 GLY A N 1
ATOM 2143 C CA . GLY A 1 269 ? -3.904 2.467 11.445 1.00 96.81 269 GLY A CA 1
ATOM 2144 C C . GLY A 1 269 ? -3.800 2.088 12.919 1.00 96.81 269 GLY A C 1
ATOM 2145 O O . GLY A 1 269 ? -4.315 1.039 13.314 1.00 96.81 269 GLY A O 1
ATOM 2146 N N . LEU A 1 270 ? -3.153 2.911 13.749 1.00 96.00 270 LEU A N 1
ATOM 2147 C CA . LEU A 1 270 ? -3.137 2.674 15.191 1.00 96.00 270 LEU A CA 1
ATOM 2148 C C . LEU A 1 270 ? -4.512 3.002 15.787 1.00 96.00 270 LEU A C 1
ATOM 2150 O O . LEU A 1 270 ? -4.992 4.132 15.646 1.00 96.00 270 LEU A O 1
ATOM 2154 N N . PRO A 1 271 ? -5.153 2.057 16.493 1.00 95.44 271 PRO A N 1
ATOM 2155 C CA . PRO A 1 271 ? -6.504 2.232 17.007 1.00 95.44 271 PRO A CA 1
ATOM 2156 C C . PRO A 1 271 ? -6.480 2.976 18.351 1.00 95.44 271 PRO A C 1
ATOM 2158 O O . PRO A 1 271 ? -6.968 2.481 19.370 1.00 95.44 271 PRO A O 1
ATOM 2161 N N . LEU A 1 272 ? -5.877 4.171 18.377 1.00 94.75 272 LEU A N 1
ATOM 2162 C CA . LEU A 1 272 ? -5.700 4.955 19.603 1.00 94.75 272 LEU A CA 1
ATOM 2163 C C . LEU A 1 272 ? -7.035 5.289 20.270 1.00 94.75 272 LEU A C 1
ATOM 2165 O O . LEU A 1 272 ? -7.127 5.257 21.495 1.00 94.75 272 LEU A O 1
ATOM 2169 N N . GLY A 1 273 ? -8.086 5.553 19.493 1.00 93.31 273 GLY A N 1
ATOM 2170 C CA . GLY A 1 273 ? -9.405 5.826 20.054 1.00 93.31 273 GLY A CA 1
ATOM 2171 C C . GLY A 1 273 ? -10.053 4.600 20.704 1.00 93.31 273 GLY A C 1
ATOM 2172 O O . GLY A 1 273 ? -10.670 4.722 21.763 1.00 93.31 273 GLY A O 1
ATOM 2173 N N . ALA A 1 274 ? -9.841 3.404 20.153 1.00 95.31 274 ALA A N 1
ATOM 2174 C CA . ALA A 1 274 ? -10.263 2.153 20.778 1.00 95.31 274 ALA A CA 1
ATOM 2175 C C . ALA A 1 274 ? -9.485 1.871 22.072 1.00 95.31 274 ALA A C 1
ATOM 2177 O O . ALA A 1 274 ? -10.085 1.524 23.091 1.00 95.31 274 ALA A O 1
ATOM 2178 N N . LEU A 1 275 ? -8.165 2.089 22.066 1.00 96.12 275 LEU A N 1
ATOM 2179 C CA . LEU A 1 275 ? -7.331 1.960 23.262 1.00 96.12 275 LEU A CA 1
ATOM 2180 C C . LEU A 1 275 ? -7.782 2.947 24.346 1.00 96.12 275 LEU A C 1
ATOM 2182 O O . LEU A 1 275 ? -7.971 2.571 25.502 1.00 96.12 275 LEU A O 1
ATOM 2186 N N . TRP A 1 276 ? -8.020 4.201 23.965 1.00 95.75 276 TRP A N 1
ATOM 2187 C CA . TRP A 1 276 ? -8.494 5.239 24.870 1.00 95.75 276 TRP A CA 1
ATOM 2188 C C . TRP A 1 276 ? -9.873 4.920 25.452 1.00 95.75 276 TRP A C 1
ATOM 2190 O O . TRP A 1 276 ? -10.078 5.078 26.657 1.00 95.75 276 TRP A O 1
ATOM 2200 N N . PHE A 1 277 ? -10.798 4.413 24.631 1.00 94.44 277 PHE A N 1
ATOM 2201 C CA . PHE A 1 277 ? -12.102 3.933 25.087 1.00 94.44 277 PHE A CA 1
ATOM 2202 C C . PHE A 1 277 ? -11.959 2.829 26.141 1.00 94.44 277 PHE A C 1
ATOM 2204 O O . PHE A 1 277 ? -12.570 2.921 27.206 1.00 94.44 277 PHE A O 1
ATOM 2211 N N . LEU A 1 278 ? -11.121 1.819 25.884 1.00 94.44 278 LEU A N 1
ATOM 2212 C CA . LEU A 1 278 ? -10.880 0.722 26.823 1.00 94.44 278 LEU A CA 1
ATOM 2213 C C . LEU A 1 278 ? -10.250 1.212 28.135 1.00 94.44 278 LEU A C 1
ATOM 2215 O O . LEU A 1 278 ? -10.668 0.774 29.205 1.00 94.44 278 LEU A O 1
ATOM 2219 N N . ILE A 1 279 ? -9.314 2.165 28.080 1.00 95.69 279 ILE A N 1
ATOM 2220 C CA . ILE A 1 279 ? -8.715 2.777 29.277 1.00 95.69 279 ILE A CA 1
ATOM 2221 C C . ILE A 1 279 ? -9.769 3.547 30.080 1.00 95.69 279 ILE A C 1
ATOM 2223 O O . ILE A 1 279 ? -9.877 3.360 31.289 1.00 95.69 279 ILE A O 1
ATOM 2227 N N . LYS A 1 280 ? -10.577 4.390 29.423 1.00 92.94 280 LYS A N 1
ATOM 2228 C CA . LYS A 1 280 ? -11.642 5.171 30.080 1.00 92.94 280 LYS A CA 1
ATOM 2229 C C . LYS A 1 280 ? -12.735 4.299 30.679 1.00 92.94 280 LYS A C 1
ATOM 2231 O O . LYS A 1 280 ? -13.357 4.667 31.677 1.00 92.94 280 LYS A O 1
ATOM 2236 N N . LEU A 1 281 ? -12.973 3.156 30.057 1.00 90.19 281 LEU A N 1
ATOM 2237 C CA . LEU A 1 281 ? -13.854 2.139 30.581 1.00 90.19 281 LEU A CA 1
ATOM 2238 C C . LEU A 1 281 ? -13.254 1.465 31.822 1.00 90.19 281 LEU A C 1
ATOM 2240 O O . LEU A 1 281 ? -13.936 1.359 32.838 1.00 90.19 281 LEU A O 1
ATOM 2244 N N . ALA A 1 282 ? -11.993 1.034 31.753 1.00 92.12 282 ALA A N 1
ATOM 2245 C CA . ALA A 1 282 ? -11.301 0.387 32.865 1.00 92.12 282 ALA A CA 1
ATOM 2246 C C . ALA A 1 282 ? -11.142 1.320 34.077 1.00 92.12 282 ALA A C 1
ATOM 2248 O O . ALA A 1 282 ? -11.238 0.868 35.213 1.00 92.12 282 ALA A O 1
ATOM 2249 N N . SER A 1 283 ? -10.975 2.627 33.848 1.00 93.50 283 SER A N 1
ATOM 2250 C CA . SER A 1 283 ? -10.890 3.638 34.908 1.00 93.50 283 SER A CA 1
ATOM 2251 C C . SER A 1 283 ? -12.238 3.997 35.545 1.00 93.50 283 SER A C 1
ATOM 2253 O O . SER A 1 283 ? -12.285 4.882 36.396 1.00 93.50 283 SER A O 1
ATOM 2255 N N . GLY A 1 284 ? -13.350 3.398 35.101 1.00 87.19 284 GLY A N 1
ATOM 2256 C CA . GLY A 1 284 ? -14.695 3.698 35.605 1.00 87.19 284 GLY A CA 1
ATOM 2257 C C . GLY A 1 284 ? -15.233 5.078 35.208 1.00 87.19 284 GLY A C 1
ATOM 2258 O O . GLY A 1 284 ? -16.330 5.447 35.613 1.00 87.19 284 GLY A O 1
ATOM 2259 N N . SER A 1 285 ? -14.507 5.846 34.386 1.00 85.00 285 SER A N 1
ATOM 2260 C CA . SER A 1 285 ? -14.948 7.176 33.933 1.00 85.00 285 SER A CA 1
ATOM 2261 C C . SER A 1 285 ? -16.154 7.105 32.995 1.00 85.00 285 SER A C 1
ATOM 2263 O O . SER A 1 285 ? -16.869 8.089 32.809 1.00 85.00 285 SER A O 1
ATOM 2265 N N . ILE A 1 286 ? -16.369 5.945 32.378 1.00 80.44 286 ILE A N 1
ATOM 2266 C CA . ILE A 1 286 ? -17.575 5.635 31.623 1.00 80.44 286 ILE A CA 1
ATOM 2267 C C . ILE A 1 286 ? -18.471 4.810 32.547 1.00 80.44 286 ILE A C 1
ATOM 2269 O O . ILE A 1 286 ? -18.339 3.591 32.629 1.00 80.44 286 ILE A O 1
ATOM 2273 N N . GLU A 1 287 ? -19.387 5.482 33.247 1.00 72.50 287 GLU A N 1
ATOM 2274 C CA . GLU A 1 287 ? -20.431 4.805 34.014 1.00 72.50 287 GLU A CA 1
ATOM 2275 C C . GLU A 1 287 ? -21.376 4.078 33.062 1.00 72.50 287 GLU A C 1
ATOM 2277 O O . GLU A 1 287 ? -22.219 4.657 32.367 1.00 72.50 287 GLU A O 1
ATOM 2282 N N . LEU A 1 288 ? -21.238 2.765 33.034 1.00 65.12 288 LEU A N 1
ATOM 2283 C CA . LEU A 1 288 ? -22.145 1.904 32.312 1.00 65.12 288 LEU A CA 1
ATOM 2284 C C . LEU A 1 288 ? -23.242 1.518 33.283 1.00 65.12 288 LEU A C 1
ATOM 2286 O O . LEU A 1 288 ? -23.071 0.611 34.093 1.00 65.12 288 LEU A O 1
ATOM 2290 N N . ARG A 1 289 ? -24.378 2.218 33.222 1.00 63.47 289 ARG A N 1
ATOM 2291 C CA . ARG A 1 289 ? -25.560 1.798 33.974 1.00 63.47 289 ARG A CA 1
ATOM 2292 C C . ARG A 1 289 ? -25.969 0.400 33.513 1.00 63.47 289 ARG A C 1
ATOM 2294 O O . ARG A 1 289 ? -26.658 0.232 32.500 1.00 63.47 289 ARG A O 1
ATOM 2301 N N . THR A 1 290 ? -25.599 -0.604 34.297 1.00 61.25 290 THR A N 1
ATOM 2302 C CA . THR A 1 290 ? -26.289 -1.885 34.333 1.00 61.25 290 THR A CA 1
ATOM 2303 C C . THR A 1 290 ? -27.651 -1.605 34.943 1.00 61.25 290 THR A C 1
ATOM 2305 O O . THR A 1 290 ? -27.858 -1.772 36.138 1.00 61.25 290 THR A O 1
ATOM 2308 N N . THR A 1 291 ? -28.597 -1.103 34.148 1.00 60.66 291 THR A N 1
ATOM 2309 C CA . THR A 1 291 ? -29.999 -1.292 34.506 1.00 60.66 291 THR A CA 1
ATOM 2310 C C . THR A 1 291 ? -30.150 -2.804 34.627 1.00 60.66 291 THR A C 1
ATOM 2312 O O . THR A 1 291 ? -29.905 -3.476 33.608 1.00 60.66 291 THR A O 1
ATOM 2315 N N . PRO A 1 292 ? -30.429 -3.347 35.827 1.00 67.06 292 PRO A N 1
ATOM 2316 C CA . PRO A 1 292 ? -30.719 -4.764 35.950 1.00 67.06 292 PRO A CA 1
ATOM 2317 C C . PRO A 1 292 ? -31.785 -5.070 34.903 1.00 67.06 292 PRO A C 1
ATOM 2319 O O . PRO A 1 292 ? -32.664 -4.233 34.660 1.00 67.06 292 PRO A O 1
ATOM 2322 N N . LEU A 1 293 ? -31.659 -6.200 34.199 1.00 67.50 293 LEU A N 1
ATOM 2323 C CA . LEU A 1 293 ? -32.820 -6.719 33.489 1.00 67.50 293 LEU A CA 1
ATOM 2324 C C . LEU A 1 293 ? -33.895 -6.785 34.567 1.00 67.50 293 LEU A C 1
ATOM 2326 O O . LEU A 1 293 ? -33.755 -7.562 35.510 1.00 67.50 293 LEU A O 1
ATOM 2330 N N . ALA A 1 294 ? -34.881 -5.893 34.497 1.00 72.06 294 ALA A N 1
ATOM 2331 C CA . ALA A 1 294 ? -36.079 -6.061 35.279 1.00 72.06 294 ALA A CA 1
ATOM 2332 C C . ALA A 1 294 ? -36.626 -7.386 34.767 1.00 72.06 294 ALA A C 1
ATOM 2334 O O . ALA A 1 294 ? -37.143 -7.451 33.650 1.00 72.06 294 ALA A O 1
ATOM 2335 N N . LEU A 1 295 ? -36.363 -8.463 35.512 1.00 75.88 295 LEU A N 1
ATOM 2336 C CA . LEU A 1 295 ? -37.081 -9.700 35.305 1.00 75.88 295 LEU A CA 1
ATOM 2337 C C . LEU A 1 295 ? -38.545 -9.269 35.350 1.00 75.88 295 LEU A C 1
ATOM 2339 O O . LEU A 1 295 ? -38.899 -8.539 36.286 1.00 75.88 295 LEU A O 1
ATOM 2343 N N . PRO A 1 296 ? -39.347 -9.577 34.313 1.00 78.31 296 PRO A N 1
ATOM 2344 C CA . PRO A 1 296 ? -40.771 -9.296 34.374 1.00 78.31 296 PRO A CA 1
ATOM 2345 C C . PRO A 1 296 ? -41.218 -9.829 35.724 1.00 78.31 296 PRO A C 1
ATOM 2347 O O . PRO A 1 296 ? -40.896 -10.978 36.038 1.00 78.31 296 PRO A O 1
ATOM 2350 N N . ALA A 1 297 ? -41.784 -8.951 36.560 1.00 73.69 297 ALA A N 1
ATOM 2351 C CA . ALA A 1 297 ? -42.266 -9.344 37.870 1.00 73.69 297 ALA A CA 1
ATOM 2352 C C . ALA A 1 297 ? -43.070 -10.614 37.625 1.00 73.69 297 ALA A C 1
ATOM 2354 O O . ALA A 1 297 ? -44.002 -10.579 36.822 1.00 73.69 297 ALA A O 1
ATOM 2355 N N . ALA A 1 298 ? -42.590 -11.748 38.148 1.00 72.38 298 ALA A N 1
ATOM 2356 C CA . ALA A 1 298 ? -43.290 -13.005 37.987 1.00 72.38 298 ALA A CA 1
ATOM 2357 C C . ALA A 1 298 ? -44.701 -12.708 38.478 1.00 72.38 298 ALA A C 1
ATOM 2359 O O . ALA A 1 298 ? -44.845 -12.302 39.631 1.00 72.38 298 ALA A O 1
ATOM 2360 N N . ASN A 1 299 ? -45.679 -12.738 37.568 1.00 69.75 299 ASN A N 1
ATOM 2361 C CA . ASN A 1 299 ? -47.066 -12.443 37.889 1.00 69.75 299 ASN A CA 1
ATOM 2362 C C . ASN A 1 299 ? -47.428 -13.386 39.036 1.00 69.75 299 ASN A C 1
ATOM 2364 O O . ASN A 1 299 ? -47.529 -14.592 38.838 1.00 69.75 299 ASN A O 1
ATOM 2368 N N . ALA A 1 300 ? -47.482 -12.833 40.245 1.00 64.88 300 ALA A N 1
ATOM 2369 C CA . ALA A 1 300 ? -47.679 -13.579 41.478 1.00 64.88 300 ALA A CA 1
ATOM 2370 C C . ALA A 1 300 ? -49.168 -13.838 41.753 1.00 64.88 300 ALA A C 1
ATOM 2372 O O . ALA A 1 300 ? -49.500 -14.331 42.821 1.00 64.88 300 ALA A O 1
ATOM 2373 N N . ASP A 1 301 ? -50.041 -13.545 40.789 1.00 69.12 301 ASP A N 1
ATOM 2374 C CA . ASP A 1 301 ? -51.476 -13.789 40.863 1.00 69.12 301 ASP A CA 1
ATOM 2375 C C . ASP A 1 301 ? -51.897 -14.696 39.709 1.00 69.12 301 ASP A C 1
ATOM 2377 O O . ASP A 1 301 ? -51.935 -14.250 38.565 1.00 69.12 301 ASP A O 1
ATOM 2381 N N . GLU A 1 302 ? -52.168 -15.966 40.016 1.00 61.19 302 GLU A N 1
ATOM 2382 C CA . GLU A 1 302 ? -53.413 -16.661 39.633 1.00 61.19 302 GLU A CA 1
ATOM 2383 C C . GLU A 1 302 ? -53.382 -18.117 40.136 1.00 61.19 302 GLU A C 1
ATOM 2385 O O . GLU A 1 302 ? -53.180 -19.050 39.371 1.00 61.19 302 GLU A O 1
ATOM 2390 N N . THR A 1 303 ? -53.579 -18.321 41.441 1.00 58.62 303 THR A N 1
ATOM 2391 C CA . THR A 1 303 ? -54.332 -19.482 41.960 1.00 58.62 303 THR A CA 1
ATOM 2392 C C . THR A 1 303 ? -54.947 -19.091 43.302 1.00 58.62 303 THR A C 1
ATOM 2394 O O . THR A 1 303 ? -54.430 -19.429 44.368 1.00 58.62 303 THR A O 1
ATOM 2397 N N . ALA A 1 304 ? -56.028 -18.323 43.238 1.00 63.19 304 ALA A N 1
ATOM 2398 C CA . ALA A 1 304 ? -57.052 -18.319 44.269 1.00 63.19 304 ALA A CA 1
ATOM 2399 C C . ALA A 1 304 ? -58.318 -18.870 43.606 1.00 63.19 304 ALA A C 1
ATOM 2401 O O . ALA A 1 304 ? -59.015 -18.119 42.933 1.00 63.19 304 ALA A O 1
ATOM 2402 N N . ASP A 1 305 ? -58.499 -20.187 43.709 1.00 64.06 305 ASP A N 1
ATOM 2403 C CA . ASP A 1 305 ? -59.781 -20.907 43.738 1.00 64.06 305 ASP A CA 1
ATOM 2404 C C . ASP A 1 305 ? -59.535 -22.353 44.203 1.00 64.06 305 ASP A C 1
ATOM 2406 O O . ASP A 1 305 ? -58.580 -22.991 43.694 1.00 64.06 305 ASP A O 1
#